Protein AF-A0A969L6E2-F1 (afdb_monomer)

Secondary structure (DSSP, 8-state):
-EEEEEE--HHHHHHHHHHTS-TT---EEEETTTEEEEEE--EEEEEEEETTTEEEEEEEE---BSSSSS-SSB-TTS--EEEEEEEEEETTEEEEEEEEEEE----SSSSPPPEEEEEEEEEEEESSSSEEEEEEEEEEE-B--TT-SSS--PPBP-GGGG---TTHHHHHHHTT---EEEEEEEEEEEETTTEEEEEEEEEES--HHHHSS-S--TT-EEEEEEEEEESSGGG-TTEEEEEEEEEE-TTTT--SSTTSSSEETTEESSSTT-SSEEEEEEEEEE---

pLDDT: mean 83.33, std 16.77, range [37.88, 98.31]

Mean predicted aligned error: 8.59 Å

Foldseek 3Di:
DDKDKDADPPVQLVVCVVLVDRWLFFDWDDDDDRMIIGDADWDKDKDAPDPPFKIKIWIWAADDDWDDPFFQPFDSGAYTWTKIWMWGDDDQKIKIWIKTKFFLEDDPDPDDGQIKIKIKIKIWGCPDPFKIKIKMKMWFAFADPPVPPDDDGRGDDDCVSVPNDGPPVVVVVVVPDQTWMKIWMKMWGDPPVFKIKIKIKIWTDDDVVCVVPPPPPPRGWIKMKIKMKGACVVVPHQKIKMKMKIATAPQRQHDPDSRRGCDGSSAHRHGRVRHDDIDIDIDIDHDDD

Solvent-accessible surface area (backbone atoms only — not comparable to full-atom values): 15634 Å² total; per-residue (Å²): 114,50,83,44,75,50,70,66,59,70,71,56,47,52,47,27,68,72,44,69,28,49,91,42,38,52,68,68,45,82,40,86,90,72,28,36,37,37,56,52,65,72,54,69,50,74,46,69,81,36,84,94,30,29,38,41,35,43,35,30,43,70,58,71,48,78,87,63,97,65,18,83,76,25,23,63,45,21,32,57,32,44,36,44,35,40,41,38,43,54,94,56,36,39,38,39,40,39,39,33,52,38,36,35,46,77,71,102,58,95,73,84,65,50,65,21,36,37,36,35,36,37,45,29,35,48,82,46,101,42,35,36,45,33,40,36,40,36,36,27,36,57,53,40,66,89,80,53,93,62,76,93,63,81,47,50,86,65,72,78,68,69,56,90,56,78,65,56,61,63,55,51,34,76,73,72,48,96,62,41,52,35,39,36,38,36,40,40,37,54,44,93,93,35,35,38,42,33,36,38,41,37,39,34,66,86,54,78,86,56,73,77,52,89,72,77,65,90,65,73,20,38,34,40,36,45,32,41,37,37,48,35,49,97,72,40,79,51,27,33,39,37,40,37,41,40,39,24,37,64,63,31,64,57,48,100,43,66,44,31,26,54,45,24,46,56,27,33,34,23,33,85,76,59,40,56,49,78,48,78,47,78,47,79,45,75,58,85,131

Structure (mmCIF, N/CA/C/O backbone):
data_AF-A0A969L6E2-F1
#
_entry.id   AF-A0A969L6E2-F1
#
loop_
_atom_site.group_PDB
_atom_site.id
_atom_site.type_symbol
_atom_site.label_atom_id
_atom_site.label_alt_id
_atom_site.label_comp_id
_atom_site.label_asym_id
_atom_site.label_entity_id
_atom_site.label_seq_id
_atom_site.pdbx_PDB_ins_code
_atom_site.Cartn_x
_atom_site.Cartn_y
_atom_site.Cartn_z
_atom_site.occupancy
_atom_site.B_iso_or_equiv
_atom_site.auth_seq_id
_atom_site.auth_comp_id
_atom_site.auth_asym_id
_atom_site.auth_atom_id
_atom_site.pdbx_PDB_model_num
ATOM 1 N N . MET A 1 1 ? 21.382 -8.311 4.904 1.00 59.84 1 MET A N 1
ATOM 2 C CA . MET A 1 1 ? 21.417 -8.734 3.489 1.00 59.84 1 MET A CA 1
ATOM 3 C C . MET A 1 1 ? 21.602 -10.236 3.487 1.00 59.84 1 MET A C 1
ATOM 5 O O . MET A 1 1 ? 22.405 -10.703 4.286 1.00 59.84 1 MET A O 1
ATOM 9 N N . ALA A 1 2 ? 20.842 -10.967 2.679 1.00 71.44 2 ALA A N 1
ATOM 10 C CA . ALA A 1 2 ? 20.973 -12.415 2.547 1.00 71.44 2 ALA A CA 1
ATOM 11 C C . ALA A 1 2 ? 20.978 -12.787 1.062 1.00 71.44 2 ALA A C 1
ATOM 13 O O . ALA A 1 2 ? 20.172 -12.244 0.302 1.00 71.44 2 ALA A O 1
ATOM 14 N N . ASP A 1 3 ? 21.908 -13.663 0.689 1.00 81.00 3 ASP A N 1
ATOM 15 C CA . ASP A 1 3 ? 21.961 -14.321 -0.613 1.00 81.00 3 ASP A CA 1
ATOM 16 C C . ASP A 1 3 ? 21.139 -15.608 -0.518 1.00 81.00 3 ASP A C 1
ATOM 18 O O . ASP A 1 3 ? 21.347 -16.398 0.409 1.00 81.00 3 ASP A O 1
ATOM 22 N N . ASN A 1 4 ? 20.147 -15.775 -1.390 1.00 86.12 4 ASN A N 1
ATOM 23 C CA . ASN A 1 4 ? 19.149 -16.830 -1.264 1.00 86.12 4 ASN A CA 1
ATOM 24 C C . ASN A 1 4 ? 18.982 -17.582 -2.579 1.00 86.12 4 ASN A C 1
ATOM 26 O O . ASN A 1 4 ? 18.694 -16.992 -3.616 1.00 86.12 4 ASN A O 1
ATOM 30 N N . GLN A 1 5 ? 19.027 -18.910 -2.496 1.00 88.44 5 GLN A N 1
ATOM 31 C CA . GLN A 1 5 ? 18.678 -19.791 -3.604 1.00 88.44 5 GLN A CA 1
ATOM 32 C C . GLN A 1 5 ? 17.395 -20.547 -3.283 1.00 88.44 5 GLN A C 1
ATOM 34 O O . GLN A 1 5 ? 17.252 -21.126 -2.205 1.00 88.44 5 GLN A O 1
ATOM 39 N N . ALA A 1 6 ? 16.451 -20.546 -4.220 1.00 88.62 6 ALA A N 1
ATOM 40 C CA . ALA A 1 6 ? 15.160 -21.193 -4.037 1.00 88.62 6 ALA A CA 1
ATOM 41 C C . ALA A 1 6 ? 14.656 -21.841 -5.328 1.00 88.62 6 ALA A C 1
ATOM 43 O O . ALA A 1 6 ? 14.990 -21.435 -6.439 1.00 88.62 6 ALA A O 1
ATOM 44 N N . THR A 1 7 ? 13.798 -22.847 -5.169 1.00 88.56 7 THR A N 1
ATOM 45 C CA . THR A 1 7 ? 12.943 -23.364 -6.242 1.00 88.56 7 THR A CA 1
ATOM 46 C C . THR A 1 7 ? 11.499 -23.142 -5.826 1.00 88.56 7 THR A C 1
ATOM 48 O O . THR A 1 7 ? 11.101 -23.536 -4.730 1.00 88.56 7 THR A O 1
ATOM 51 N N . PHE A 1 8 ? 10.714 -22.504 -6.687 1.00 88.56 8 PHE A N 1
ATOM 52 C CA . PHE A 1 8 ? 9.325 -22.179 -6.387 1.00 88.56 8 PHE A CA 1
ATOM 53 C C . PHE A 1 8 ? 8.334 -23.190 -6.993 1.00 88.56 8 PHE A C 1
ATOM 55 O O . PHE A 1 8 ? 8.680 -23.917 -7.928 1.00 88.56 8 PHE A O 1
ATOM 62 N N . PRO A 1 9 ? 7.079 -23.239 -6.503 1.00 90.75 9 PRO A N 1
ATOM 63 C CA . PRO A 1 9 ? 6.007 -23.983 -7.158 1.00 90.75 9 PRO A CA 1
ATOM 64 C C . PRO A 1 9 ? 5.787 -23.542 -8.614 1.00 90.75 9 PRO A C 1
ATOM 66 O O . PRO A 1 9 ? 6.078 -22.406 -8.989 1.00 90.75 9 PRO A O 1
ATOM 69 N N . ALA A 1 10 ? 5.203 -24.421 -9.434 1.00 89.69 10 ALA A N 1
ATOM 70 C CA . ALA A 1 10 ? 5.036 -24.190 -10.874 1.00 89.69 10 ALA A CA 1
ATOM 71 C C . ALA A 1 10 ? 4.298 -22.881 -11.218 1.00 89.69 10 ALA A C 1
ATOM 73 O O . ALA A 1 10 ? 4.720 -22.169 -12.127 1.00 89.69 10 ALA A O 1
ATOM 74 N N . TYR A 1 11 ? 3.246 -22.529 -10.467 1.00 87.62 11 TYR A N 1
ATOM 75 C CA . TYR A 1 11 ? 2.481 -21.298 -10.702 1.00 87.62 11 TYR A CA 1
ATOM 76 C C . TYR A 1 11 ? 3.320 -20.033 -10.455 1.00 87.62 11 TYR A C 1
ATOM 78 O O . TYR A 1 11 ? 3.238 -19.076 -11.222 1.00 87.62 11 TYR A O 1
ATOM 86 N N . VAL A 1 12 ? 4.186 -20.048 -9.435 1.00 88.50 12 VAL A N 1
ATOM 87 C CA . VAL A 1 12 ? 5.115 -18.946 -9.156 1.00 88.50 12 VAL A CA 1
ATOM 88 C C . VAL A 1 12 ? 6.174 -18.886 -10.250 1.00 88.50 12 VAL A C 1
ATOM 90 O O . VAL A 1 12 ? 6.432 -17.818 -10.781 1.00 88.50 12 VAL A O 1
ATOM 93 N N . ASN A 1 13 ? 6.740 -20.021 -10.670 1.00 88.06 13 ASN A N 1
ATOM 94 C CA . ASN A 1 13 ? 7.709 -20.039 -11.770 1.00 88.06 13 ASN A CA 1
ATOM 95 C C . ASN A 1 13 ? 7.129 -19.487 -13.078 1.00 88.06 13 ASN A C 1
ATOM 97 O O . ASN A 1 13 ? 7.815 -18.747 -13.782 1.00 88.06 13 ASN A O 1
ATOM 101 N N . GLN A 1 14 ? 5.866 -19.789 -13.390 1.00 88.81 14 GLN A N 1
ATOM 102 C CA . GLN A 1 14 ? 5.173 -19.203 -14.538 1.00 88.81 14 GLN A CA 1
ATOM 103 C C . GLN A 1 14 ? 5.060 -17.679 -14.409 1.00 88.81 14 GLN A C 1
ATOM 105 O O . GLN A 1 14 ? 5.306 -16.960 -15.378 1.00 88.81 14 GLN A O 1
ATOM 110 N N . GLN A 1 15 ? 4.740 -17.178 -13.217 1.00 87.69 15 GLN A N 1
ATOM 111 C CA . GLN A 1 15 ? 4.683 -15.747 -12.931 1.00 87.69 15 GLN A CA 1
ATOM 112 C C . GLN A 1 15 ? 6.060 -15.084 -13.071 1.00 87.69 15 GLN A C 1
ATOM 114 O O . GLN A 1 15 ? 6.173 -14.075 -13.765 1.00 87.69 15 GLN A O 1
ATOM 119 N N . ILE A 1 16 ? 7.119 -15.700 -12.531 1.00 89.12 16 ILE A N 1
ATOM 120 C CA . ILE A 1 16 ? 8.502 -15.219 -12.681 1.00 89.12 16 ILE A CA 1
ATOM 121 C C . ILE A 1 16 ? 8.897 -15.178 -14.160 1.00 89.12 16 ILE A C 1
ATOM 123 O O . ILE A 1 16 ? 9.526 -14.223 -14.603 1.00 89.12 16 ILE A O 1
ATOM 127 N N . ASN A 1 17 ? 8.513 -16.185 -14.950 1.00 87.06 17 ASN A N 1
ATOM 128 C CA . ASN A 1 17 ? 8.765 -16.202 -16.394 1.00 87.06 17 ASN A CA 1
ATOM 129 C C . ASN A 1 17 ? 7.999 -15.096 -17.134 1.00 87.06 17 ASN A C 1
ATOM 131 O O . ASN A 1 17 ? 8.535 -14.508 -18.065 1.00 87.06 17 ASN A O 1
ATOM 135 N N . THR A 1 18 ? 6.759 -14.819 -16.726 1.00 87.69 18 THR A N 1
ATOM 136 C CA . THR A 1 18 ? 5.885 -13.844 -17.397 1.00 87.69 18 THR A CA 1
ATOM 137 C C . THR A 1 18 ? 6.308 -12.409 -17.096 1.00 87.69 18 THR A C 1
ATOM 139 O O . THR A 1 18 ? 6.302 -11.568 -17.988 1.00 87.69 18 THR A O 1
ATOM 142 N N . TRP A 1 19 ? 6.671 -12.117 -15.848 1.00 86.50 19 TRP A N 1
ATOM 143 C CA . TRP A 1 19 ? 7.007 -10.759 -15.405 1.00 86.50 19 TRP A CA 1
ATOM 144 C C . TRP A 1 19 ? 8.507 -10.476 -15.401 1.00 86.50 19 TRP A C 1
ATOM 146 O O . TRP A 1 19 ? 8.917 -9.331 -15.226 1.00 86.50 19 TRP A O 1
ATOM 156 N N . ASN A 1 20 ? 9.331 -11.509 -15.591 1.00 87.94 20 ASN A N 1
ATOM 157 C CA . ASN A 1 20 ? 10.772 -11.441 -15.377 1.00 87.94 20 ASN A CA 1
ATOM 158 C C . ASN A 1 20 ? 11.109 -10.845 -13.997 1.00 87.94 20 ASN A C 1
ATOM 160 O O . ASN A 1 20 ? 11.938 -9.946 -13.883 1.00 87.94 20 ASN A O 1
ATOM 164 N N . ALA A 1 21 ? 10.409 -11.310 -12.957 1.00 88.12 21 ALA A N 1
ATOM 165 C CA . ALA A 1 21 ? 10.530 -10.806 -11.593 1.00 88.12 21 ALA A CA 1
ATOM 166 C C . ALA A 1 21 ? 10.085 -11.855 -10.567 1.00 88.12 21 ALA A C 1
ATOM 168 O O . ALA A 1 21 ? 9.109 -12.571 -10.792 1.00 88.12 21 ALA A O 1
ATOM 169 N N . ILE A 1 22 ? 10.767 -11.925 -9.424 1.00 90.38 22 ILE A N 1
ATOM 170 C CA . ILE A 1 22 ? 10.345 -12.767 -8.299 1.00 90.38 22 ILE A CA 1
ATOM 171 C C . ILE A 1 22 ? 9.340 -11.987 -7.444 1.00 90.38 22 ILE A C 1
ATOM 173 O O . ILE A 1 22 ? 9.673 -10.883 -7.019 1.00 90.38 22 ILE A O 1
ATOM 177 N N . PRO A 1 23 ? 8.140 -12.535 -7.156 1.00 89.62 23 PRO A N 1
ATOM 178 C CA . PRO A 1 23 ? 7.173 -11.880 -6.283 1.00 89.62 23 PRO A CA 1
ATOM 179 C C . PRO A 1 23 ? 7.790 -11.450 -4.951 1.00 89.62 23 PRO A C 1
ATOM 181 O O . PRO A 1 23 ? 8.279 -12.273 -4.179 1.00 89.62 23 PRO A O 1
ATOM 184 N N . GLY A 1 24 ? 7.750 -10.152 -4.685 1.00 90.00 24 GLY A N 1
ATOM 185 C CA . GLY A 1 24 ? 8.269 -9.541 -3.476 1.00 90.00 24 GLY A CA 1
ATOM 186 C C . GLY A 1 24 ? 9.769 -9.282 -3.447 1.00 90.00 24 GLY A C 1
ATOM 187 O O . GLY A 1 24 ? 10.219 -8.689 -2.466 1.00 90.00 24 GLY A O 1
ATOM 188 N N . GLU A 1 25 ? 10.511 -9.663 -4.483 1.00 90.94 25 GLU A N 1
ATOM 189 C CA . GLU A 1 25 ? 11.968 -9.559 -4.537 1.00 90.94 25 GLU A CA 1
ATOM 190 C C . GLU A 1 25 ? 12.435 -8.778 -5.767 1.00 90.94 25 GLU A C 1
ATOM 192 O O . GLU A 1 25 ? 11.701 -8.600 -6.741 1.00 90.94 25 GLU A O 1
ATOM 197 N N . GLY A 1 26 ? 13.656 -8.254 -5.684 1.00 86.69 26 GLY A N 1
ATOM 198 C CA . GLY A 1 26 ? 14.244 -7.407 -6.714 1.00 86.69 26 GLY A CA 1
ATOM 199 C C . GLY A 1 26 ? 15.047 -8.205 -7.736 1.00 86.69 26 GLY A C 1
ATOM 200 O O . GLY A 1 26 ? 14.537 -9.084 -8.428 1.00 86.69 26 GLY A O 1
ATOM 201 N N . TYR A 1 27 ? 16.328 -7.863 -7.847 1.00 86.50 27 TYR A N 1
ATOM 202 C CA . TYR A 1 27 ? 17.254 -8.521 -8.759 1.00 86.50 27 TYR A CA 1
ATOM 203 C C . TYR A 1 27 ? 17.390 -10.018 -8.457 1.00 86.50 27 TYR A C 1
ATOM 205 O O . TYR A 1 27 ? 17.597 -10.418 -7.309 1.00 86.50 27 TYR A O 1
ATOM 213 N N . PHE A 1 28 ? 17.344 -10.831 -9.510 1.00 88.38 28 PHE A N 1
ATOM 214 C CA . PHE A 1 28 ? 17.543 -12.269 -9.425 1.00 88.38 28 PHE A CA 1
ATOM 215 C C . PHE A 1 28 ? 18.259 -12.811 -10.664 1.00 88.38 28 PHE A C 1
ATOM 217 O O . PHE A 1 28 ? 18.248 -12.204 -11.736 1.00 88.38 28 PHE A O 1
ATOM 224 N N . LYS A 1 29 ? 18.862 -13.986 -10.514 1.00 87.44 29 LYS A N 1
ATOM 225 C CA . LYS A 1 29 ? 19.477 -14.787 -11.571 1.00 87.44 29 LYS A CA 1
ATOM 226 C C . LYS A 1 29 ? 18.794 -16.147 -11.632 1.00 87.44 29 LYS A C 1
ATOM 228 O O . LYS A 1 29 ? 18.307 -16.665 -10.631 1.00 87.44 29 LYS A O 1
ATOM 233 N N . ARG A 1 30 ? 18.760 -16.746 -12.819 1.00 86.50 30 ARG A N 1
ATOM 234 C CA . ARG A 1 30 ? 18.303 -18.131 -13.002 1.00 86.50 30 ARG A CA 1
ATOM 235 C C . ARG A 1 30 ? 19.452 -19.091 -12.715 1.00 86.50 30 ARG A C 1
ATOM 237 O O . ARG A 1 30 ? 20.564 -18.861 -13.183 1.00 86.50 30 ARG A O 1
ATOM 244 N N . THR A 1 31 ? 19.171 -20.177 -12.003 1.00 85.94 31 THR A N 1
ATOM 245 C CA . THR A 1 31 ? 20.145 -21.227 -11.680 1.00 85.94 31 THR A CA 1
ATOM 246 C C . THR A 1 31 ? 19.544 -22.611 -11.947 1.00 85.94 31 THR A C 1
ATOM 248 O O . THR A 1 31 ? 18.457 -22.940 -11.480 1.00 85.94 31 THR A O 1
ATOM 251 N N . GLY A 1 32 ? 20.239 -23.447 -12.728 1.00 80.31 32 GLY A N 1
ATOM 252 C CA . GLY A 1 32 ? 19.780 -24.805 -13.059 1.00 80.31 32 GLY A CA 1
ATOM 253 C C . GLY A 1 32 ? 18.386 -24.872 -13.714 1.00 80.31 32 GLY A C 1
ATOM 254 O O . GLY A 1 32 ? 17.964 -23.949 -14.411 1.00 80.31 32 GLY A O 1
ATOM 255 N N . ASN A 1 33 ? 17.663 -25.977 -13.487 1.00 76.12 33 ASN A N 1
ATOM 256 C CA . ASN A 1 33 ? 16.283 -26.160 -13.951 1.00 76.12 33 ASN A CA 1
ATOM 257 C C . ASN A 1 33 ? 15.297 -25.605 -12.910 1.00 76.12 33 ASN A C 1
ATOM 259 O O . ASN A 1 33 ? 15.037 -26.257 -11.902 1.00 76.12 33 ASN A O 1
ATOM 263 N N . ASN A 1 34 ? 14.720 -24.432 -13.186 1.00 78.12 34 ASN A N 1
ATOM 264 C CA . ASN A 1 34 ? 13.721 -23.727 -12.360 1.00 78.12 34 ASN A CA 1
ATOM 265 C C . ASN A 1 34 ? 14.210 -23.170 -11.009 1.00 78.12 34 ASN A C 1
ATOM 267 O O . ASN A 1 34 ? 13.388 -22.695 -10.223 1.00 78.12 34 ASN A O 1
ATOM 271 N N . GLY A 1 35 ? 15.516 -23.187 -10.746 1.00 86.44 35 GLY A N 1
ATOM 272 C CA . GLY A 1 35 ? 16.097 -22.490 -9.605 1.00 86.44 35 GLY A CA 1
ATOM 273 C C . GLY A 1 35 ? 16.245 -20.995 -9.879 1.00 86.44 35 GLY A C 1
ATOM 274 O O . GLY A 1 35 ? 16.419 -20.545 -11.022 1.00 86.44 35 GLY A O 1
ATOM 275 N N . VAL A 1 36 ? 16.158 -20.217 -8.810 1.00 89.31 36 VAL A N 1
ATOM 276 C CA . VAL A 1 36 ? 16.465 -18.792 -8.814 1.00 89.31 36 VAL A CA 1
ATOM 277 C C . VAL A 1 36 ? 17.392 -18.455 -7.662 1.00 89.31 36 VAL A C 1
ATOM 279 O O . VAL A 1 36 ? 17.318 -19.055 -6.591 1.00 89.31 36 VAL A O 1
ATOM 282 N N . ASP A 1 37 ? 18.253 -17.483 -7.913 1.00 90.25 37 ASP A N 1
ATOM 283 C CA . ASP A 1 37 ? 19.215 -16.930 -6.975 1.00 90.25 37 ASP A CA 1
ATOM 284 C C . ASP A 1 37 ? 18.953 -15.427 -6.851 1.00 90.25 37 ASP A C 1
ATOM 286 O O . ASP A 1 37 ? 18.891 -14.731 -7.868 1.00 90.25 37 ASP A O 1
ATOM 290 N N . PHE A 1 38 ? 18.700 -14.929 -5.647 1.00 89.31 38 PHE A N 1
ATOM 291 C CA . PHE A 1 38 ? 18.274 -13.552 -5.420 1.00 89.31 38 PHE A CA 1
ATOM 292 C C . PHE A 1 38 ? 18.813 -12.994 -4.109 1.00 89.31 38 PHE A C 1
ATOM 294 O O . PHE A 1 38 ? 19.014 -13.704 -3.123 1.00 89.31 38 PHE A O 1
ATOM 301 N N . ILE A 1 39 ? 18.978 -11.671 -4.089 1.00 87.19 39 ILE A N 1
ATOM 302 C CA . ILE A 1 39 ? 19.444 -10.948 -2.912 1.00 87.19 39 ILE A CA 1
ATOM 303 C C . ILE A 1 39 ? 18.326 -10.095 -2.327 1.00 87.19 39 ILE A C 1
ATOM 305 O O . ILE A 1 39 ? 17.695 -9.296 -3.022 1.00 87.19 39 ILE A O 1
ATOM 309 N N . THR A 1 40 ? 18.140 -10.212 -1.014 1.00 88.38 40 THR A N 1
ATOM 310 C CA . THR A 1 40 ? 17.171 -9.398 -0.278 1.00 88.38 40 THR A CA 1
ATOM 311 C C . THR A 1 40 ? 17.894 -8.540 0.752 1.00 88.38 40 THR A C 1
ATOM 313 O O . THR A 1 40 ? 18.619 -9.025 1.633 1.00 88.38 40 THR A O 1
ATOM 316 N N . ALA A 1 41 ? 17.681 -7.230 0.661 1.00 88.25 41 ALA A N 1
ATOM 317 C CA . ALA A 1 41 ? 18.144 -6.248 1.629 1.00 88.25 41 ALA A CA 1
ATOM 318 C C . ALA A 1 41 ? 16.942 -5.452 2.136 1.00 88.25 41 ALA A C 1
ATOM 320 O O . ALA A 1 41 ? 16.122 -5.005 1.335 1.00 88.25 41 ALA A O 1
ATOM 321 N N . ARG A 1 42 ? 16.842 -5.300 3.459 1.00 93.44 42 ARG A N 1
ATOM 322 C CA . ARG A 1 42 ? 15.847 -4.464 4.136 1.00 93.44 42 ARG A CA 1
ATOM 323 C C . ARG A 1 42 ? 16.508 -3.742 5.295 1.00 93.44 42 ARG A C 1
ATOM 325 O O . ARG A 1 42 ? 17.405 -4.301 5.930 1.00 93.44 42 ARG A O 1
ATOM 332 N N . GLY A 1 43 ? 16.069 -2.525 5.561 1.00 95.25 43 GLY A N 1
ATOM 333 C CA . GLY A 1 43 ? 16.527 -1.755 6.705 1.00 95.25 43 GLY A CA 1
ATOM 334 C C . GLY A 1 43 ? 16.026 -0.327 6.638 1.00 95.25 43 GLY A C 1
ATOM 335 O O . GLY A 1 43 ? 16.053 0.302 5.583 1.00 95.25 43 GLY A O 1
ATOM 336 N N . TYR A 1 44 ? 15.580 0.191 7.772 1.00 97.12 44 TYR A N 1
ATOM 337 C CA . TYR A 1 44 ? 15.133 1.567 7.901 1.00 97.12 44 TYR A CA 1
ATOM 338 C C . TYR A 1 44 ? 15.439 2.090 9.296 1.00 97.12 44 TYR A C 1
ATOM 340 O O . TYR A 1 44 ? 15.613 1.333 10.251 1.00 97.12 44 TYR A O 1
ATOM 348 N N . ILE A 1 45 ? 15.476 3.409 9.397 1.00 97.25 45 ILE A N 1
ATOM 349 C CA . ILE A 1 45 ? 15.576 4.149 10.648 1.00 97.25 45 ILE A CA 1
ATOM 350 C C . ILE A 1 45 ? 14.296 4.956 10.824 1.00 97.25 45 ILE A C 1
ATOM 352 O O . ILE A 1 45 ? 13.727 5.447 9.847 1.00 97.25 45 ILE A O 1
ATOM 356 N N . THR A 1 46 ? 13.815 5.040 12.061 1.00 96.94 46 THR A N 1
ATOM 357 C CA . THR A 1 46 ? 12.626 5.821 12.422 1.00 96.94 46 THR A CA 1
ATOM 358 C C . THR A 1 46 ? 13.002 6.761 13.554 1.00 96.94 46 THR A C 1
ATOM 360 O O . THR A 1 46 ? 13.646 6.329 14.508 1.00 96.94 46 THR A O 1
ATOM 363 N N . PHE A 1 47 ? 12.616 8.026 13.431 1.00 95.88 47 PHE A N 1
ATOM 364 C CA . PHE A 1 47 ? 12.844 9.058 14.432 1.00 95.88 47 PHE A CA 1
ATOM 365 C C . PHE A 1 47 ? 11.571 9.860 14.641 1.00 95.88 47 PHE A C 1
ATOM 367 O O . PHE A 1 47 ? 10.928 10.269 13.672 1.00 95.88 47 PHE A O 1
ATOM 374 N N . ASP A 1 48 ? 11.260 10.144 15.896 1.00 96.88 48 ASP A N 1
ATOM 375 C CA . ASP A 1 48 ? 10.243 11.122 16.245 1.00 96.88 48 ASP A CA 1
ATOM 376 C C . ASP A 1 48 ? 10.899 12.508 16.214 1.00 96.88 48 ASP A C 1
ATOM 378 O O . ASP A 1 48 ? 11.831 12.799 16.960 1.00 96.88 48 ASP A O 1
ATOM 382 N N . LEU A 1 49 ? 10.480 13.339 15.256 1.00 94.56 49 LEU A N 1
ATOM 383 C CA . LEU A 1 49 ? 10.960 14.718 15.107 1.00 94.56 49 LEU A CA 1
ATOM 384 C C . LEU A 1 49 ? 10.290 15.641 16.128 1.00 94.56 49 LEU A C 1
ATOM 386 O O . LEU A 1 49 ? 10.890 16.615 16.578 1.00 94.56 49 LEU A O 1
ATOM 390 N N . VAL A 1 50 ? 9.031 15.340 16.447 1.00 95.19 50 VAL A N 1
ATOM 391 C CA . VAL A 1 50 ? 8.250 15.970 17.508 1.00 95.19 50 VAL A CA 1
ATOM 392 C C . VAL A 1 50 ? 7.471 14.863 18.199 1.00 95.19 50 VAL A C 1
ATOM 394 O O . VAL A 1 50 ? 6.668 14.193 17.542 1.00 95.19 50 VAL A O 1
ATOM 397 N N . ASP A 1 51 ? 7.696 14.698 19.500 1.00 92.19 51 ASP A N 1
ATOM 398 C CA . ASP A 1 51 ? 7.047 13.672 20.316 1.00 92.19 51 ASP A CA 1
ATOM 399 C C . ASP A 1 51 ? 5.528 13.665 20.097 1.00 92.19 51 ASP A C 1
ATOM 401 O O . ASP A 1 51 ? 4.875 14.713 20.106 1.00 92.19 51 ASP A O 1
ATOM 405 N N . ASP A 1 52 ? 4.982 12.474 19.840 1.00 89.00 52 ASP A N 1
ATOM 406 C CA . ASP A 1 52 ? 3.559 12.199 19.591 1.00 89.00 52 ASP A CA 1
ATOM 407 C C . ASP A 1 52 ? 2.903 12.951 18.412 1.00 89.00 52 ASP A C 1
ATOM 409 O O . ASP A 1 52 ? 1.702 12.787 18.171 1.00 89.00 52 ASP A O 1
ATOM 413 N N . ALA A 1 53 ? 3.655 13.752 17.649 1.00 94.62 53 ALA A N 1
ATOM 414 C CA . ALA A 1 53 ? 3.104 14.601 16.595 1.00 94.62 53 ALA A CA 1
ATOM 415 C C . ALA A 1 53 ? 3.727 14.359 15.220 1.00 94.62 53 ALA A C 1
ATOM 417 O O . ALA A 1 53 ? 3.004 14.356 14.225 1.00 94.62 53 ALA A O 1
ATOM 418 N N . ILE A 1 54 ? 5.046 14.184 15.118 1.00 96.44 54 ILE A N 1
ATOM 419 C CA . ILE A 1 54 ? 5.722 14.039 13.824 1.00 96.44 54 ILE A CA 1
ATOM 420 C C . ILE A 1 54 ? 6.774 12.943 13.904 1.00 96.44 54 ILE A C 1
ATOM 422 O O . ILE A 1 54 ? 7.760 13.087 14.622 1.00 96.44 54 ILE A O 1
ATOM 426 N N . SER A 1 55 ? 6.612 11.906 13.085 1.00 97.25 55 SER A N 1
ATOM 427 C CA . SER A 1 55 ? 7.605 10.845 12.918 1.00 97.25 55 SER A CA 1
ATOM 428 C C . SER A 1 55 ? 8.093 10.759 11.480 1.00 97.25 55 SER A C 1
ATOM 430 O O . SER A 1 55 ? 7.339 10.932 10.518 1.00 97.25 55 SER A O 1
ATOM 432 N N . LEU A 1 56 ? 9.383 10.488 11.333 1.00 97.38 56 LEU A N 1
ATOM 433 C CA . LEU A 1 56 ? 10.066 10.308 10.064 1.00 97.38 56 LEU A CA 1
ATOM 434 C C . LEU A 1 56 ? 10.653 8.905 10.013 1.00 97.38 56 LEU A C 1
ATOM 436 O O . LEU A 1 56 ? 11.353 8.476 10.925 1.00 97.38 56 LEU A O 1
ATOM 440 N N . GLN A 1 57 ? 10.411 8.205 8.914 1.00 97.69 57 GLN A N 1
ATOM 441 C CA . GLN A 1 57 ? 11.022 6.925 8.607 1.00 97.69 57 GLN A CA 1
ATOM 442 C C . GLN A 1 57 ? 11.736 7.013 7.263 1.00 97.69 57 GLN A C 1
ATOM 444 O O . GLN A 1 57 ? 11.140 7.402 6.261 1.00 97.69 57 GLN A O 1
ATOM 449 N N . PHE A 1 58 ? 13.007 6.635 7.235 1.00 97.94 58 PHE A N 1
ATOM 450 C CA . PHE A 1 58 ? 13.810 6.601 6.020 1.00 97.94 58 PHE A CA 1
ATOM 451 C C . PHE A 1 58 ? 14.499 5.249 5.902 1.00 97.94 58 PHE A C 1
ATOM 453 O O . PHE A 1 58 ? 15.086 4.758 6.868 1.00 97.94 58 PHE A O 1
ATOM 460 N N . GLY A 1 59 ? 14.433 4.632 4.729 1.00 96.88 59 GLY A N 1
ATOM 461 C CA . GLY A 1 59 ? 15.096 3.355 4.525 1.00 96.88 59 GLY A CA 1
ATOM 462 C C . GLY A 1 59 ? 14.713 2.649 3.244 1.00 96.88 59 GLY A C 1
ATOM 463 O O . GLY A 1 59 ? 14.130 3.233 2.337 1.00 96.88 59 GLY A O 1
ATOM 464 N N . TYR A 1 60 ? 15.083 1.378 3.182 1.00 95.75 60 TYR A N 1
ATOM 465 C CA . TYR A 1 60 ? 14.870 0.492 2.054 1.00 95.75 60 TYR A CA 1
ATOM 466 C C . TYR A 1 60 ? 14.043 -0.710 2.515 1.00 95.75 60 TYR A C 1
ATOM 468 O O . TYR A 1 60 ? 14.562 -1.616 3.167 1.00 95.75 60 TYR A O 1
ATOM 476 N N . ASP A 1 61 ? 12.741 -0.681 2.242 1.00 95.31 61 ASP A N 1
ATOM 477 C CA . ASP A 1 61 ? 11.777 -1.717 2.637 1.00 95.31 61 ASP A CA 1
ATOM 478 C C . ASP A 1 61 ? 10.472 -1.548 1.834 1.00 95.31 61 ASP A C 1
ATOM 480 O O . ASP A 1 61 ? 10.424 -0.804 0.851 1.00 95.31 61 ASP A O 1
ATOM 484 N N . LYS A 1 62 ? 9.414 -2.244 2.242 1.00 94.19 62 LYS A N 1
ATOM 485 C CA . LYS A 1 62 ? 8.070 -2.176 1.671 1.00 94.19 62 LYS A CA 1
ATOM 486 C C . LYS A 1 62 ? 7.150 -1.307 2.516 1.00 94.19 62 LYS A C 1
ATOM 488 O O . LYS A 1 62 ? 7.320 -1.183 3.727 1.00 94.19 62 LYS A O 1
ATOM 493 N N . ASN A 1 63 ? 6.124 -0.746 1.885 1.00 95.50 63 ASN A N 1
ATOM 494 C CA . ASN A 1 63 ? 5.027 -0.090 2.588 1.00 95.50 63 ASN A CA 1
ATOM 495 C C . ASN A 1 63 ? 3.694 -0.711 2.157 1.00 95.50 63 ASN A C 1
ATOM 497 O O . ASN A 1 63 ? 3.549 -1.163 1.026 1.00 95.50 63 ASN A O 1
ATOM 501 N N . PHE A 1 64 ? 2.724 -0.713 3.067 1.00 96.12 64 PHE A N 1
ATOM 502 C CA . PHE A 1 64 ? 1.362 -1.175 2.821 1.00 96.12 64 PHE A CA 1
ATOM 503 C C . PHE A 1 64 ? 0.387 -0.101 3.292 1.00 96.12 64 PHE A C 1
ATOM 505 O O . PHE A 1 64 ? 0.498 0.378 4.422 1.00 96.12 64 PHE A O 1
ATOM 512 N N . LEU A 1 65 ? -0.567 0.270 2.440 1.00 94.44 65 LEU A N 1
ATOM 513 C CA . LEU A 1 65 ? -1.586 1.270 2.750 1.00 94.44 65 LEU A CA 1
ATOM 514 C C . LEU A 1 65 ? -2.971 0.650 2.672 1.00 94.44 65 LEU A C 1
ATOM 516 O O . LEU A 1 65 ? -3.437 0.277 1.599 1.00 94.44 65 LEU A O 1
ATOM 520 N N . GLY A 1 66 ? -3.654 0.564 3.808 1.00 93.25 66 GLY A N 1
ATOM 521 C CA . GLY A 1 66 ? -4.999 0.012 3.884 1.00 93.25 66 GLY A CA 1
ATOM 522 C C . GLY A 1 66 ? -5.260 -0.774 5.152 1.00 93.25 66 GLY A C 1
ATOM 523 O O . GLY A 1 66 ? -4.394 -0.931 6.007 1.00 93.25 66 GLY A O 1
ATOM 524 N N . ASN A 1 67 ? -6.487 -1.277 5.262 1.00 94.25 67 ASN A N 1
ATOM 525 C CA . ASN A 1 67 ? -6.935 -2.087 6.396 1.00 94.25 67 ASN A CA 1
ATOM 526 C C . ASN A 1 67 ? -7.235 -3.548 6.014 1.00 94.25 67 ASN A C 1
ATOM 528 O O . ASN A 1 67 ? -7.581 -4.346 6.896 1.00 94.25 67 ASN A O 1
ATOM 532 N N . GLY A 1 68 ? -7.109 -3.886 4.728 1.00 92.88 68 GLY A N 1
ATOM 533 C CA . GLY A 1 68 ? -7.343 -5.220 4.192 1.00 92.88 68 GLY A CA 1
ATOM 534 C C . GLY A 1 68 ? -6.143 -6.155 4.270 1.00 92.88 68 GLY A C 1
ATOM 535 O O . GLY A 1 68 ? -5.086 -5.806 4.788 1.00 92.88 68 GLY A O 1
ATOM 536 N N . TYR A 1 69 ? -6.341 -7.375 3.784 1.00 93.56 69 TYR A N 1
ATOM 537 C CA . TYR A 1 69 ? -5.287 -8.325 3.449 1.00 93.56 69 TYR A CA 1
ATOM 538 C C . TYR A 1 69 ? -4.638 -7.951 2.113 1.00 93.56 69 TYR A C 1
ATOM 540 O O . TYR A 1 69 ? -3.429 -8.091 1.947 1.00 93.56 69 TYR A O 1
ATOM 548 N N . ARG A 1 70 ? -5.434 -7.436 1.172 1.00 94.19 70 ARG A N 1
ATOM 549 C CA . ARG A 1 70 ? -4.946 -6.769 -0.040 1.00 94.19 70 ARG A CA 1
ATOM 550 C C . ARG A 1 70 ? -5.020 -5.252 0.100 1.00 94.19 70 ARG A C 1
ATOM 552 O O . ARG A 1 70 ? -5.755 -4.744 0.944 1.00 94.19 70 ARG A O 1
ATOM 559 N N . SER A 1 71 ? -4.311 -4.539 -0.767 1.00 94.81 71 SER A N 1
ATOM 560 C CA . SER A 1 71 ? -4.460 -3.094 -0.940 1.00 94.81 71 SER A CA 1
ATOM 561 C C . SER A 1 71 ? -4.662 -2.750 -2.410 1.00 94.81 71 SER A C 1
ATOM 563 O O . SER A 1 71 ? -4.013 -3.319 -3.287 1.00 94.81 71 SER A O 1
ATOM 565 N N . MET A 1 72 ? -5.544 -1.788 -2.662 1.00 93.81 72 MET A N 1
ATOM 566 C CA . MET A 1 72 ? -5.743 -1.159 -3.967 1.00 93.81 72 MET A CA 1
ATOM 567 C C . MET A 1 72 ? -4.919 0.132 -4.111 1.00 93.81 72 MET A C 1
ATOM 569 O O . MET A 1 72 ? -4.864 0.703 -5.196 1.00 93.81 72 MET A O 1
ATOM 573 N N . ILE A 1 73 ? -4.280 0.603 -3.037 1.00 92.88 73 ILE A N 1
ATOM 574 C CA . ILE A 1 73 ? -3.529 1.868 -3.000 1.00 92.88 73 ILE A CA 1
ATOM 575 C C . ILE A 1 73 ? -2.026 1.610 -3.104 1.00 92.88 73 ILE A C 1
ATOM 577 O O . ILE A 1 73 ? -1.353 2.175 -3.958 1.00 92.88 73 ILE A O 1
ATOM 581 N N . LEU A 1 74 ? -1.505 0.768 -2.212 1.00 94.00 74 LEU A N 1
ATOM 582 C CA . LEU A 1 74 ? -0.101 0.380 -2.136 1.00 94.00 74 LEU A CA 1
ATOM 583 C C . LEU A 1 74 ? -0.007 -0.925 -1.341 1.00 94.00 74 LEU A C 1
ATOM 585 O O . LEU A 1 74 ? -0.385 -0.969 -0.167 1.00 94.00 74 LEU A O 1
ATOM 589 N N . SER A 1 75 ? 0.469 -1.983 -1.987 1.00 94.06 75 SER A N 1
ATOM 590 C CA . SER A 1 75 ? 0.657 -3.311 -1.412 1.00 94.06 75 SER A CA 1
ATOM 591 C C . SER A 1 75 ? 2.133 -3.565 -1.120 1.00 94.06 75 SER A C 1
ATOM 593 O O . SER A 1 75 ? 3.024 -3.092 -1.816 1.00 94.06 75 SER A O 1
ATOM 595 N N . ASP A 1 76 ? 2.391 -4.451 -0.169 1.00 93.06 76 ASP A N 1
ATOM 596 C CA . ASP A 1 76 ? 3.701 -5.037 0.128 1.00 93.06 76 ASP A CA 1
ATOM 597 C C . ASP A 1 76 ? 4.106 -6.165 -0.850 1.00 93.06 76 ASP A C 1
ATOM 599 O O . ASP A 1 76 ? 4.979 -6.992 -0.561 1.00 93.06 76 ASP A O 1
ATOM 603 N N . PHE A 1 77 ? 3.468 -6.219 -2.021 1.00 93.19 77 PHE A N 1
ATOM 604 C CA . PHE A 1 77 ? 3.659 -7.294 -2.984 1.00 93.19 77 PHE A CA 1
ATOM 605 C C . PHE A 1 77 ? 4.926 -7.119 -3.830 1.00 93.19 77 PHE A C 1
ATOM 607 O O . PHE A 1 77 ? 5.591 -8.109 -4.114 1.00 93.19 77 PHE A O 1
ATOM 614 N N . SER A 1 78 ? 5.294 -5.890 -4.203 1.00 91.81 78 SER A N 1
ATOM 615 C CA . SER A 1 78 ? 6.480 -5.616 -5.026 1.00 91.81 78 SER A CA 1
ATOM 616 C C . SER A 1 78 ? 7.799 -5.786 -4.258 1.00 91.81 78 SER A C 1
ATOM 618 O O . SER A 1 78 ? 7.809 -5.971 -3.038 1.00 91.81 78 SER A O 1
ATOM 620 N N . SER A 1 79 ? 8.927 -5.664 -4.968 1.00 92.69 79 SER A N 1
ATOM 621 C CA . SER A 1 79 ? 10.267 -5.533 -4.371 1.00 92.69 79 SER A CA 1
ATOM 622 C C . SER A 1 79 ? 10.356 -4.369 -3.369 1.00 92.69 79 SER A C 1
ATOM 624 O O . SER A 1 79 ? 9.562 -3.426 -3.413 1.00 92.69 79 SER A O 1
ATOM 626 N N . ASN A 1 80 ? 11.350 -4.436 -2.481 1.00 94.12 80 ASN A N 1
ATOM 627 C CA . ASN A 1 80 ? 11.720 -3.349 -1.574 1.00 94.12 80 ASN A CA 1
ATOM 628 C C . ASN A 1 80 ? 12.234 -2.142 -2.380 1.00 94.12 80 ASN A C 1
ATOM 630 O O . ASN A 1 80 ? 12.888 -2.308 -3.414 1.00 94.12 80 ASN A O 1
ATOM 634 N N . TYR A 1 81 ? 11.997 -0.936 -1.873 1.00 94.62 81 TYR A N 1
ATOM 635 C CA . TYR A 1 81 ? 12.422 0.311 -2.505 1.00 94.62 81 TYR A CA 1
ATOM 636 C C . TYR A 1 81 ? 12.908 1.320 -1.469 1.00 94.62 81 TYR A C 1
ATOM 638 O O . TYR A 1 81 ? 12.580 1.230 -0.287 1.00 94.62 81 TYR A O 1
ATOM 646 N N . LEU A 1 82 ? 13.700 2.296 -1.918 1.00 95.38 82 LEU A N 1
ATOM 647 C CA . LEU A 1 82 ? 14.140 3.392 -1.061 1.00 95.38 82 LEU A CA 1
ATOM 648 C C . LEU A 1 82 ? 12.961 4.336 -0.837 1.00 95.38 82 LEU A C 1
ATOM 650 O O . LEU A 1 82 ? 12.333 4.761 -1.808 1.00 95.38 82 LEU A O 1
ATOM 654 N N . PHE A 1 83 ? 12.680 4.686 0.413 1.00 97.06 83 PHE A N 1
ATOM 655 C CA . PHE A 1 83 ? 11.593 5.587 0.754 1.00 97.06 83 PHE A CA 1
ATOM 656 C C . PHE A 1 83 ? 11.932 6.541 1.899 1.00 97.06 83 PHE A C 1
ATOM 658 O O . PHE A 1 83 ? 12.746 6.253 2.777 1.00 97.06 83 PHE A O 1
ATOM 665 N N . LEU A 1 84 ? 11.227 7.667 1.891 1.00 96.75 84 LEU A N 1
ATOM 666 C CA . LEU A 1 84 ? 11.080 8.617 2.977 1.00 96.75 84 LEU A CA 1
ATOM 667 C C . LEU A 1 84 ? 9.589 8.717 3.306 1.00 96.75 84 LEU A C 1
ATOM 669 O O . LEU A 1 84 ? 8.783 9.064 2.446 1.00 96.75 84 LEU A O 1
ATOM 673 N N . LYS A 1 85 ? 9.225 8.424 4.549 1.00 97.44 85 LYS A N 1
ATOM 674 C CA . LYS A 1 85 ? 7.857 8.484 5.053 1.00 97.44 85 LYS A CA 1
ATOM 675 C C . LYS A 1 85 ? 7.786 9.450 6.225 1.00 97.44 85 LYS A C 1
ATOM 677 O O . LYS A 1 85 ? 8.481 9.263 7.216 1.00 97.44 85 LYS A O 1
ATOM 682 N N . LEU A 1 86 ? 6.932 10.454 6.115 1.00 96.81 86 LEU A N 1
ATOM 683 C CA . LEU A 1 86 ? 6.644 11.421 7.165 1.00 96.81 86 LEU A CA 1
ATOM 684 C C . LEU A 1 86 ? 5.200 11.220 7.618 1.00 96.81 86 LEU A C 1
ATOM 686 O O . LEU A 1 86 ? 4.289 11.329 6.799 1.00 96.81 86 LEU A O 1
ATOM 690 N N . ASN A 1 87 ? 4.989 10.949 8.901 1.00 97.19 87 ASN A N 1
ATOM 691 C CA . ASN A 1 87 ? 3.660 10.933 9.503 1.00 97.19 87 ASN A CA 1
ATOM 692 C C . ASN A 1 87 ? 3.510 12.147 10.411 1.00 97.19 87 ASN A C 1
ATOM 694 O O . ASN A 1 87 ? 4.382 12.441 11.224 1.00 97.19 87 ASN A O 1
ATOM 698 N N . THR A 1 88 ? 2.390 12.839 10.276 1.00 96.88 88 THR A N 1
ATOM 699 C CA . THR A 1 88 ? 2.028 14.006 11.070 1.00 96.88 88 THR A CA 1
ATOM 700 C C . THR A 1 88 ? 0.670 13.751 11.707 1.00 96.88 88 THR A C 1
ATOM 702 O O . THR A 1 88 ? -0.350 13.704 11.022 1.00 96.88 88 THR A O 1
ATOM 705 N N . GLN A 1 89 ? 0.657 13.574 13.021 1.00 96.12 89 GLN A N 1
ATOM 706 C CA . GLN A 1 89 ? -0.536 13.411 13.833 1.00 96.12 89 GLN A CA 1
ATOM 707 C C . GLN A 1 89 ? -0.833 14.726 14.552 1.00 96.12 89 GLN A C 1
ATOM 709 O O . GLN A 1 89 ? -0.055 15.195 15.375 1.00 96.12 89 GLN A O 1
ATOM 714 N N . VAL A 1 90 ? -1.989 15.322 14.267 1.00 94.75 90 VAL A N 1
ATOM 715 C CA . VAL A 1 90 ? -2.456 16.520 14.974 1.00 94.75 90 VAL A CA 1
ATOM 716 C C . VAL A 1 90 ? -3.930 16.343 15.293 1.00 94.75 90 VAL A C 1
ATOM 718 O O . VAL A 1 90 ? -4.778 16.268 14.402 1.00 94.75 90 VAL A O 1
ATOM 721 N N . TRP A 1 91 ? -4.260 16.292 16.585 1.00 93.00 91 TRP A N 1
ATOM 722 C CA . TRP A 1 91 ? -5.629 16.068 17.052 1.00 93.00 91 TRP A CA 1
ATOM 723 C C . TRP A 1 91 ? -6.222 14.766 16.472 1.00 93.00 91 TRP A C 1
ATOM 725 O O . TRP A 1 91 ? -5.705 13.678 16.721 1.00 93.00 91 TRP A O 1
ATOM 735 N N . LYS A 1 92 ? -7.319 14.858 15.714 1.00 94.00 92 LYS A N 1
ATOM 736 C CA . LYS A 1 92 ? -7.984 13.730 15.047 1.00 94.00 92 LYS A CA 1
ATOM 737 C C . LYS A 1 92 ? -7.464 13.482 13.631 1.00 94.00 92 LYS A C 1
ATOM 739 O O . LYS A 1 92 ? -7.962 12.558 12.991 1.00 94.00 92 LYS A O 1
ATOM 744 N N . LEU A 1 93 ? -6.545 14.316 13.148 1.00 95.94 93 LEU A N 1
ATOM 745 C CA . LEU A 1 93 ? -6.002 14.262 11.798 1.00 95.94 93 LEU A CA 1
ATOM 746 C C . LEU A 1 93 ? -4.688 13.490 11.793 1.00 95.94 93 LEU A C 1
ATOM 748 O O . LEU A 1 93 ? -3.823 13.719 12.637 1.00 95.94 93 LEU A O 1
ATOM 752 N N . HIS A 1 94 ? -4.551 12.614 10.809 1.00 97.00 94 HIS A N 1
ATOM 753 C CA . HIS A 1 94 ? -3.314 11.931 10.478 1.00 97.00 94 HIS A CA 1
ATOM 754 C C . HIS A 1 94 ? -2.978 12.239 9.023 1.00 97.00 94 HIS A C 1
ATOM 756 O O . HIS A 1 94 ? -3.774 11.931 8.132 1.00 97.00 94 HIS A O 1
ATOM 762 N N . TYR A 1 95 ? -1.820 12.843 8.790 1.00 96.31 95 TYR A N 1
ATOM 763 C CA . TYR A 1 95 ? -1.314 13.146 7.462 1.00 96.31 95 TYR A CA 1
ATOM 764 C C . TYR A 1 95 ? -0.020 12.381 7.200 1.00 96.31 95 TYR A C 1
ATOM 766 O O . TYR A 1 95 ? 0.969 12.569 7.905 1.00 96.31 95 TYR A O 1
ATOM 774 N N . GLN A 1 96 ? -0.024 11.519 6.189 1.00 96.25 96 GLN A N 1
ATOM 775 C CA . GLN A 1 96 ? 1.132 10.741 5.771 1.00 96.25 96 GLN A CA 1
ATOM 776 C C . GLN A 1 96 ? 1.627 11.210 4.408 1.00 96.25 96 GLN A C 1
ATOM 778 O O . GLN A 1 96 ? 0.861 11.297 3.452 1.00 96.25 96 GLN A O 1
ATOM 783 N N . ASN A 1 97 ? 2.931 11.441 4.321 1.00 95.69 97 ASN A N 1
ATOM 784 C CA . ASN A 1 97 ? 3.643 11.695 3.080 1.00 95.69 97 ASN A CA 1
ATOM 785 C C . ASN A 1 97 ? 4.622 10.550 2.866 1.00 95.69 97 ASN A C 1
ATOM 787 O O . ASN A 1 97 ? 5.423 10.255 3.751 1.00 95.69 97 ASN A O 1
ATOM 791 N N . LEU A 1 98 ? 4.568 9.913 1.708 1.00 95.62 98 LEU A N 1
ATOM 792 C CA . LEU A 1 98 ? 5.477 8.849 1.321 1.00 95.62 98 LEU A CA 1
ATOM 793 C C . LEU A 1 98 ? 6.104 9.210 -0.021 1.00 95.62 98 LEU A C 1
ATOM 795 O O . LEU A 1 98 ? 5.415 9.326 -1.030 1.00 95.62 98 LEU A O 1
ATOM 799 N N . PHE A 1 99 ? 7.422 9.349 -0.019 1.00 94.38 99 PHE A N 1
ATOM 800 C CA . PHE A 1 99 ? 8.234 9.550 -1.207 1.00 94.38 99 PHE A CA 1
ATOM 801 C C . PHE A 1 99 ? 9.103 8.321 -1.404 1.00 94.38 99 PHE A C 1
ATOM 803 O O . PHE A 1 99 ? 9.755 7.874 -0.464 1.00 94.38 99 PHE A O 1
ATOM 810 N N . ALA A 1 100 ? 9.125 7.765 -2.606 1.00 94.62 100 ALA A N 1
ATOM 811 C CA . ALA A 1 100 ? 9.897 6.573 -2.904 1.00 94.62 100 ALA A CA 1
ATOM 812 C C . ALA A 1 100 ? 10.588 6.662 -4.262 1.00 94.62 100 ALA A C 1
ATOM 814 O O . ALA A 1 100 ? 10.072 7.254 -5.210 1.00 94.62 100 ALA A O 1
ATOM 815 N N . GLN A 1 101 ? 11.758 6.036 -4.344 1.00 92.19 101 GLN A N 1
ATOM 816 C CA . GLN A 1 101 ? 12.474 5.803 -5.588 1.00 92.19 101 GLN A CA 1
ATOM 817 C C . GLN A 1 101 ? 12.285 4.348 -6.004 1.00 92.19 101 GLN A C 1
ATOM 819 O O . GLN A 1 101 ? 12.656 3.417 -5.290 1.00 92.19 101 GLN A O 1
ATOM 824 N N . LEU A 1 102 ? 11.730 4.168 -7.191 1.00 91.81 102 LEU A N 1
ATOM 825 C CA . LEU A 1 102 ? 11.348 2.896 -7.771 1.00 91.81 102 LEU A CA 1
ATOM 826 C C . LEU A 1 102 ? 12.186 2.599 -9.018 1.00 91.81 102 LEU A C 1
ATOM 828 O O . LEU A 1 102 ? 12.712 3.498 -9.668 1.00 91.81 102 LEU A O 1
ATOM 832 N N . THR A 1 103 ? 12.245 1.331 -9.405 1.00 89.44 103 THR A N 1
ATOM 833 C CA . THR A 1 103 ? 12.720 0.896 -10.719 1.00 89.44 103 THR A CA 1
ATOM 834 C C . THR A 1 103 ? 11.547 0.793 -11.687 1.00 89.44 103 THR A C 1
ATOM 836 O O . THR A 1 103 ? 10.572 0.098 -11.398 1.00 89.44 103 THR A O 1
ATOM 839 N N . ALA A 1 104 ? 11.638 1.498 -12.814 1.00 84.75 104 ALA A N 1
ATOM 840 C CA . ALA A 1 104 ? 10.604 1.553 -13.839 1.00 84.75 104 ALA A CA 1
ATOM 841 C C . ALA A 1 104 ? 10.490 0.254 -14.633 1.00 84.75 104 ALA A C 1
ATOM 843 O O . ALA A 1 104 ? 9.386 -0.114 -15.004 1.00 84.75 104 ALA A O 1
ATOM 844 N N . ASP A 1 105 ? 11.616 -0.405 -14.901 1.00 80.25 105 ASP A N 1
ATOM 845 C CA . ASP A 1 105 ? 11.675 -1.555 -15.797 1.00 80.25 105 ASP A CA 1
ATOM 846 C C . ASP A 1 105 ? 12.980 -2.335 -15.575 1.00 80.25 105 ASP A C 1
ATOM 848 O O . ASP A 1 105 ? 13.979 -1.761 -15.126 1.00 80.25 105 ASP A O 1
ATOM 852 N N . VAL A 1 106 ? 12.968 -3.633 -15.869 1.00 77.94 106 VAL A N 1
ATOM 853 C CA . VAL A 1 106 ? 14.078 -4.565 -15.623 1.00 77.94 106 VAL A CA 1
ATOM 854 C C . VAL A 1 106 ? 14.361 -5.352 -16.900 1.00 77.94 106 VAL A C 1
ATOM 856 O O . VAL A 1 106 ? 13.555 -6.182 -17.323 1.00 77.94 106 VAL A O 1
ATOM 859 N N . PHE A 1 107 ? 15.536 -5.125 -17.494 1.00 72.06 107 PHE A N 1
ATOM 860 C CA . PHE A 1 107 ? 15.983 -5.795 -18.723 1.00 72.06 107 PHE A CA 1
ATOM 861 C C . PHE A 1 107 ? 17.218 -6.654 -18.472 1.00 72.06 107 PHE A C 1
ATOM 863 O O . PHE A 1 107 ? 18.041 -6.338 -17.616 1.00 72.06 107 PHE A O 1
ATOM 870 N N . ASN A 1 108 ? 17.402 -7.683 -19.299 1.00 61.22 108 ASN A N 1
ATOM 871 C CA . ASN A 1 108 ? 18.597 -8.531 -19.308 1.00 61.22 108 ASN A CA 1
ATOM 872 C C . ASN A 1 108 ? 19.760 -7.877 -20.081 1.00 61.22 108 ASN A C 1
ATOM 874 O O . ASN A 1 108 ? 20.325 -8.489 -20.984 1.00 61.22 108 ASN A O 1
ATOM 878 N N . THR A 1 109 ? 20.092 -6.629 -19.749 1.00 59.56 109 THR A N 1
ATOM 879 C CA . THR A 1 109 ? 21.217 -5.888 -20.337 1.00 59.56 109 THR A CA 1
ATOM 880 C C . THR A 1 109 ? 22.058 -5.292 -19.218 1.00 59.56 109 THR A C 1
ATOM 882 O O . THR A 1 109 ? 21.507 -4.765 -18.252 1.00 59.56 109 THR A O 1
ATOM 885 N N . ASP A 1 110 ? 23.382 -5.350 -19.355 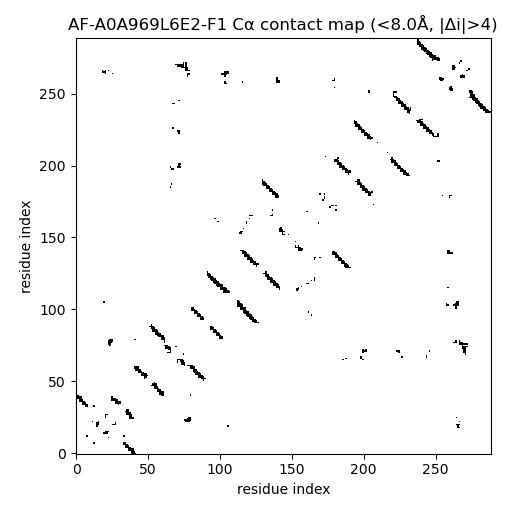1.00 54.62 110 ASP A N 1
ATOM 886 C CA . ASP A 1 110 ? 24.303 -4.719 -18.411 1.00 54.62 110 ASP A CA 1
ATOM 887 C C . ASP A 1 110 ? 24.062 -3.201 -18.357 1.00 54.62 110 ASP A C 1
ATOM 889 O O . ASP A 1 110 ? 24.145 -2.504 -19.370 1.00 54.62 110 ASP A O 1
ATOM 893 N N . GLY A 1 111 ? 23.739 -2.680 -17.172 1.00 64.81 111 GLY A N 1
ATOM 894 C CA . GLY A 1 111 ? 23.497 -1.255 -16.963 1.00 64.81 111 GLY A CA 1
ATOM 895 C C . GLY A 1 111 ? 22.643 -0.951 -15.734 1.00 64.81 111 GLY A C 1
ATOM 896 O O . GLY A 1 111 ? 22.122 -1.843 -15.066 1.00 64.81 111 GLY A O 1
ATOM 897 N N . PHE A 1 112 ? 22.497 0.338 -15.429 1.00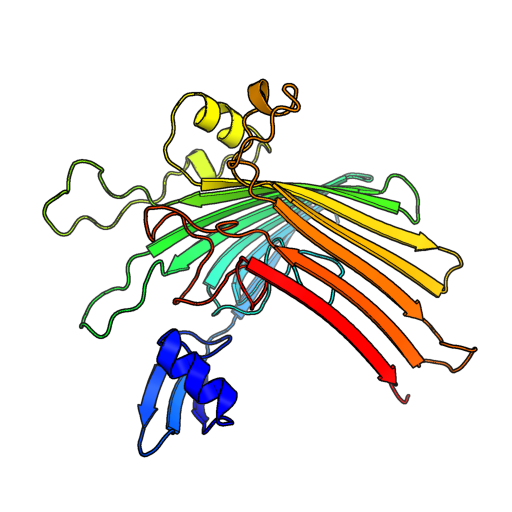 70.25 112 PHE A N 1
ATOM 898 C CA . PHE A 1 112 ? 21.580 0.798 -14.389 1.00 70.25 112 PHE A CA 1
ATOM 899 C C . PHE A 1 112 ? 20.137 0.699 -14.880 1.00 70.25 112 PHE A C 1
ATOM 901 O O . PHE A 1 112 ? 19.808 1.190 -15.963 1.00 70.25 112 PHE A O 1
ATOM 908 N N . PHE A 1 113 ? 19.260 0.110 -14.067 1.00 82.06 113 PHE A N 1
ATOM 909 C CA . PHE A 1 113 ? 17.839 0.096 -14.388 1.00 82.06 113 PHE A CA 1
ATOM 910 C C . PHE A 1 113 ? 17.254 1.515 -14.360 1.00 82.06 113 PHE A C 1
ATOM 912 O O . PHE A 1 113 ? 17.616 2.312 -13.486 1.00 82.06 113 PHE A O 1
ATOM 919 N N . PRO A 1 114 ? 16.336 1.844 -15.286 1.00 83.75 114 PRO A N 1
ATOM 920 C CA . PRO A 1 114 ? 15.670 3.136 -15.290 1.00 83.75 114 PRO A CA 1
ATOM 921 C C . PRO A 1 114 ? 14.917 3.340 -13.976 1.00 83.75 114 PRO A C 1
ATOM 923 O O . PRO A 1 114 ? 14.126 2.495 -13.560 1.00 83.75 114 PRO A O 1
ATOM 926 N N . GLN A 1 115 ? 15.148 4.476 -13.329 1.00 85.25 115 GLN A N 1
ATOM 927 C CA . GLN A 1 115 ? 14.464 4.838 -12.091 1.00 85.25 115 GLN A CA 1
ATOM 928 C C . GLN A 1 115 ? 13.168 5.589 -12.398 1.00 85.25 115 GLN A C 1
ATOM 930 O O . GLN A 1 115 ? 13.015 6.182 -13.460 1.00 85.25 115 GLN A O 1
ATOM 935 N N . LYS A 1 116 ? 12.222 5.571 -11.471 1.00 87.19 116 LYS A N 1
ATOM 936 C CA . LYS A 1 116 ? 11.048 6.447 -11.419 1.00 87.19 116 LYS A CA 1
ATOM 937 C C . LYS A 1 116 ? 10.745 6.749 -9.962 1.00 87.19 116 LYS A C 1
ATOM 939 O O . LYS A 1 116 ? 11.329 6.144 -9.067 1.00 87.19 116 LYS A O 1
ATOM 944 N N . TYR A 1 117 ? 9.848 7.679 -9.715 1.00 88.94 117 TYR A N 1
ATOM 945 C CA . TYR A 1 117 ? 9.556 8.149 -8.375 1.00 88.94 117 TYR A CA 1
ATOM 946 C C . TYR A 1 117 ? 8.073 8.058 -8.086 1.00 88.94 117 TYR A C 1
ATOM 948 O O . TYR A 1 117 ? 7.238 8.119 -8.987 1.00 88.94 117 TYR A O 1
ATOM 956 N N . TYR A 1 118 ? 7.774 7.880 -6.811 1.00 90.62 118 TYR A N 1
ATOM 957 C CA . TYR A 1 118 ? 6.433 7.747 -6.284 1.00 90.62 118 TYR A CA 1
ATOM 958 C C . TYR A 1 118 ? 6.260 8.750 -5.156 1.00 90.62 118 TYR A C 1
ATOM 960 O O . TYR A 1 118 ? 7.054 8.766 -4.216 1.00 90.62 118 TYR A O 1
ATOM 968 N N . ALA A 1 119 ? 5.240 9.589 -5.266 1.00 91.38 119 ALA A N 1
ATOM 969 C CA . ALA A 1 119 ? 4.798 10.471 -4.200 1.00 91.38 119 ALA A CA 1
ATOM 970 C C . ALA A 1 119 ? 3.375 10.076 -3.809 1.00 91.38 119 ALA A C 1
ATOM 972 O O . ALA A 1 119 ? 2.527 9.847 -4.672 1.00 91.38 119 ALA A O 1
ATOM 973 N N . HIS A 1 120 ? 3.115 9.969 -2.513 1.00 92.94 120 HIS A N 1
ATOM 974 C CA . HIS A 1 120 ? 1.806 9.633 -1.982 1.00 92.94 120 HIS A CA 1
ATOM 975 C C . HIS A 1 120 ? 1.496 10.475 -0.756 1.00 92.94 120 HIS A C 1
ATOM 977 O O . HIS A 1 120 ? 2.292 10.544 0.181 1.00 92.94 120 HIS A O 1
ATOM 983 N N . HIS A 1 121 ? 0.313 11.072 -0.762 1.00 94.44 121 HIS A N 1
ATOM 984 C CA . HIS A 1 121 ? -0.195 11.912 0.306 1.00 94.44 121 HIS A CA 1
ATOM 985 C C . HIS A 1 121 ? -1.525 11.339 0.776 1.00 94.44 121 HIS A C 1
ATOM 987 O O . HIS A 1 121 ? -2.465 11.258 -0.009 1.00 94.44 121 HIS A O 1
ATOM 993 N N . HIS A 1 122 ? -1.623 10.978 2.052 1.00 95.56 122 HIS A N 1
ATOM 994 C CA . HIS A 1 122 ? -2.843 10.451 2.664 1.00 95.56 122 HIS A CA 1
ATOM 995 C C . HIS A 1 122 ? -3.229 11.305 3.861 1.00 95.56 122 HIS A C 1
ATOM 997 O O . HIS A 1 122 ? -2.456 11.443 4.805 1.00 95.56 122 HIS A O 1
ATOM 1003 N N . LEU A 1 123 ? -4.423 11.886 3.821 1.00 95.88 123 LEU A N 1
ATOM 1004 C CA . LEU A 1 123 ? -5.009 12.639 4.920 1.00 95.88 123 LEU A CA 1
ATOM 1005 C C . LEU A 1 123 ? -6.219 11.877 5.443 1.00 95.88 123 LEU A C 1
ATOM 1007 O O . LEU A 1 123 ? -7.202 11.711 4.725 1.00 95.88 123 LEU A O 1
ATOM 1011 N N . SER A 1 124 ? -6.182 11.471 6.708 1.00 97.19 124 SER A N 1
ATOM 1012 C CA . SER A 1 124 ? -7.314 10.822 7.366 1.00 97.19 124 SER A CA 1
ATOM 1013 C C . SER A 1 124 ? -7.748 11.529 8.635 1.00 97.19 124 SER A C 1
ATOM 1015 O O . SER A 1 124 ? -6.977 12.231 9.291 1.00 97.19 124 SER A O 1
ATOM 1017 N N . VAL A 1 125 ? -9.020 11.340 8.972 1.00 97.75 125 VAL A N 1
ATOM 1018 C CA . VAL A 1 125 ? -9.660 11.913 10.147 1.00 97.75 125 VAL A CA 1
ATOM 1019 C C . VAL A 1 125 ? -10.438 10.848 10.908 1.00 97.75 125 VAL A C 1
ATOM 1021 O O . VAL A 1 125 ? -11.254 10.110 10.352 1.00 97.75 125 VAL A O 1
ATOM 1024 N N . ASN A 1 126 ? -10.230 10.806 12.222 1.00 97.56 126 ASN A N 1
ATOM 1025 C CA . ASN A 1 126 ? -11.066 10.035 13.136 1.00 97.56 126 ASN A CA 1
ATOM 1026 C C . ASN A 1 126 ? -12.376 10.795 13.392 1.00 97.56 126 ASN A C 1
ATOM 1028 O O . ASN A 1 126 ? -12.484 11.565 14.349 1.00 97.56 126 ASN A O 1
ATOM 1032 N N . VAL A 1 127 ? -13.369 10.608 12.514 1.00 96.56 127 VAL A N 1
ATOM 1033 C CA . VAL A 1 127 ? -14.691 11.262 12.596 1.00 96.56 127 VAL A CA 1
ATOM 1034 C C . VAL A 1 127 ? -15.357 10.954 13.939 1.00 96.56 127 VAL A C 1
ATOM 1036 O O . VAL A 1 127 ? -15.867 11.843 14.624 1.00 96.56 127 VAL A O 1
ATOM 1039 N N . THR A 1 128 ? -15.282 9.692 14.354 1.00 96.06 128 THR A N 1
ATOM 1040 C CA . THR A 1 128 ? -15.709 9.216 15.673 1.00 96.06 128 THR A CA 1
ATOM 1041 C C . THR A 1 128 ? -14.584 8.395 16.316 1.00 96.06 128 THR A C 1
ATOM 1043 O O . THR A 1 128 ? -13.520 8.204 15.735 1.00 96.06 128 THR A O 1
ATOM 1046 N N . LYS A 1 129 ? -14.816 7.848 17.517 1.00 94.56 129 LYS A N 1
ATOM 1047 C CA . LYS A 1 129 ? -13.878 6.908 18.165 1.00 94.56 129 LYS A CA 1
ATOM 1048 C C . LYS A 1 129 ? -13.728 5.577 17.415 1.00 94.56 129 LYS A C 1
ATOM 1050 O O . LYS A 1 129 ? -12.865 4.780 17.760 1.00 94.56 129 LYS A O 1
ATOM 1055 N N . ASN A 1 130 ? -14.609 5.305 16.456 1.00 96.75 130 ASN A N 1
ATOM 1056 C CA . ASN A 1 130 ? -14.690 4.023 15.773 1.00 96.75 130 ASN A CA 1
ATOM 1057 C C . ASN A 1 130 ? -14.801 4.125 14.248 1.00 96.75 130 ASN A C 1
ATOM 1059 O O . ASN A 1 130 ? -14.838 3.084 13.604 1.00 96.75 130 ASN A O 1
ATOM 1063 N N . LEU A 1 131 ? -14.844 5.333 13.683 1.00 97.75 131 LEU A N 1
ATOM 1064 C CA . LEU A 1 131 ? -14.873 5.597 12.249 1.00 97.75 131 LEU A CA 1
ATOM 1065 C C . LEU A 1 131 ? -13.695 6.495 11.870 1.00 97.75 131 LEU A C 1
ATOM 1067 O O . LEU A 1 131 ? -13.599 7.630 12.344 1.00 97.75 131 LEU A O 1
ATOM 1071 N N . ASN A 1 132 ? -12.847 5.987 10.985 1.00 98.19 132 ASN A N 1
ATOM 1072 C CA . ASN A 1 132 ? -11.796 6.731 10.309 1.00 98.19 132 ASN A CA 1
ATOM 1073 C C . ASN A 1 132 ? -12.124 6.808 8.815 1.00 98.19 132 ASN A C 1
ATOM 1075 O O . ASN A 1 132 ? -12.577 5.821 8.229 1.00 98.19 132 ASN A O 1
ATOM 1079 N N . ILE A 1 133 ? -11.923 7.985 8.229 1.00 97.94 133 ILE A N 1
ATOM 1080 C CA . ILE A 1 133 ? -12.074 8.223 6.794 1.00 97.94 133 ILE A CA 1
ATOM 1081 C C . ILE A 1 133 ? -10.809 8.919 6.305 1.00 97.94 133 ILE A C 1
ATOM 1083 O O . ILE A 1 133 ? -10.357 9.876 6.935 1.00 97.94 133 ILE A O 1
ATOM 1087 N N . GLY A 1 134 ? -10.265 8.439 5.193 1.00 96.69 134 GLY A N 1
ATOM 1088 C CA . GLY A 1 134 ? -9.076 8.947 4.532 1.00 96.69 134 GLY A CA 1
ATOM 1089 C C . GLY A 1 134 ? -9.349 9.372 3.097 1.00 96.69 134 GLY A C 1
ATOM 1090 O O . GLY A 1 134 ? -10.189 8.796 2.407 1.00 96.69 134 GLY A O 1
ATOM 1091 N N . LEU A 1 135 ? -8.624 10.392 2.657 1.00 94.75 135 LEU A N 1
ATOM 1092 C CA . LEU A 1 135 ? -8.474 10.778 1.262 1.00 94.75 135 LEU A CA 1
ATOM 1093 C C . LEU A 1 135 ? -6.996 10.688 0.907 1.00 94.75 135 LEU A C 1
ATOM 1095 O O . LEU A 1 135 ? -6.142 11.037 1.724 1.00 94.75 135 LEU A O 1
ATOM 1099 N N . PHE A 1 136 ? -6.692 10.265 -0.313 1.00 92.88 136 PHE A N 1
ATOM 1100 C CA . PHE A 1 136 ? -5.318 10.252 -0.787 1.00 92.88 136 PHE A CA 1
ATOM 1101 C C . PHE A 1 136 ? -5.172 10.702 -2.230 1.00 92.88 136 PHE A C 1
ATOM 1103 O O . PHE A 1 136 ? -6.096 10.631 -3.042 1.00 92.88 136 PHE A O 1
ATOM 1110 N N . GLU A 1 137 ? -3.943 11.099 -2.521 1.00 90.00 137 GLU A N 1
ATOM 1111 C CA . GLU A 1 137 ? -3.402 11.316 -3.849 1.00 90.00 137 GLU A CA 1
ATOM 1112 C C . GLU A 1 137 ? -2.107 10.520 -3.980 1.00 90.00 137 GLU A C 1
ATOM 1114 O O . GLU A 1 137 ? -1.309 10.435 -3.044 1.00 90.00 137 GLU A O 1
ATOM 1119 N N . SER A 1 138 ? -1.888 9.951 -5.155 1.00 89.38 138 SER A N 1
ATOM 1120 C CA . SER A 1 138 ? -0.655 9.273 -5.506 1.00 89.38 138 SER A CA 1
ATOM 1121 C C . SER A 1 138 ? -0.217 9.652 -6.907 1.00 89.38 138 SER A C 1
ATOM 1123 O O . SER A 1 138 ? -1.055 9.845 -7.781 1.00 89.38 138 SER A O 1
ATOM 1125 N N . ILE A 1 139 ? 1.091 9.772 -7.114 1.00 85.88 139 ILE A N 1
ATOM 1126 C CA . ILE A 1 139 ? 1.675 10.125 -8.401 1.00 85.88 139 ILE A CA 1
ATOM 1127 C C . ILE A 1 139 ? 2.900 9.254 -8.635 1.00 85.88 139 ILE A C 1
ATOM 1129 O O . ILE A 1 139 ? 3.809 9.217 -7.802 1.00 85.88 139 ILE A O 1
ATOM 1133 N N . VAL A 1 140 ? 2.947 8.608 -9.799 1.00 85.75 140 VAL A N 1
ATOM 1134 C CA . VAL A 1 140 ? 4.160 7.975 -10.325 1.00 85.75 140 VAL A CA 1
ATOM 1135 C C . VAL A 1 140 ? 4.698 8.841 -11.457 1.00 85.75 140 VAL A C 1
ATOM 1137 O O . VAL A 1 140 ? 3.969 9.169 -12.394 1.00 85.75 140 VAL A O 1
ATOM 1140 N N . PHE A 1 141 ? 5.970 9.221 -11.375 1.00 78.88 141 PHE A N 1
ATOM 1141 C CA . PHE 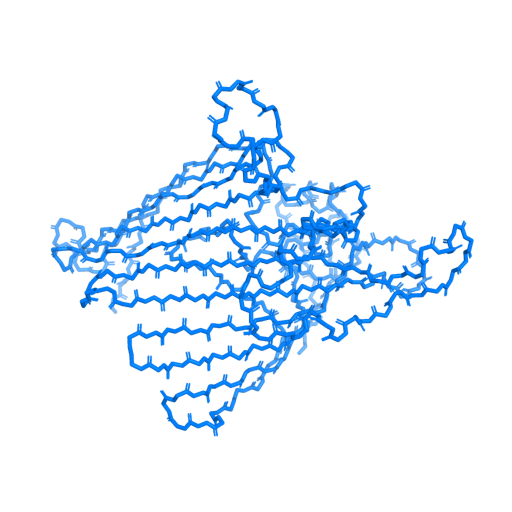A 1 141 ? 6.582 10.127 -12.341 1.00 78.88 141 PHE A CA 1
ATOM 1142 C C . PHE A 1 141 ? 8.049 9.792 -12.620 1.00 78.88 141 PHE A C 1
ATOM 1144 O O . PHE A 1 141 ? 8.769 9.218 -11.804 1.00 78.88 141 PHE A O 1
ATOM 1151 N N . ASN A 1 142 ? 8.521 10.224 -13.785 1.00 73.19 142 ASN A N 1
ATOM 1152 C CA . ASN A 1 142 ? 9.935 10.323 -14.121 1.00 73.19 142 ASN A CA 1
ATOM 1153 C C . ASN A 1 142 ? 10.108 11.560 -15.001 1.00 73.19 142 ASN A C 1
ATOM 1155 O O . ASN A 1 142 ? 9.440 11.664 -16.027 1.00 73.19 142 ASN A O 1
ATOM 1159 N N . ARG A 1 143 ? 10.998 12.487 -14.635 1.00 58.16 143 ARG A N 1
ATOM 1160 C CA . ARG A 1 143 ? 11.348 13.613 -15.510 1.00 58.16 143 ARG A CA 1
ATOM 1161 C C . ARG A 1 143 ? 12.695 13.368 -16.175 1.00 58.16 143 ARG A C 1
ATOM 1163 O O . ARG A 1 143 ? 13.704 13.974 -15.830 1.00 58.16 143 ARG A O 1
ATOM 1170 N N . GLY A 1 144 ? 12.689 12.436 -17.124 1.00 49.34 144 GLY A N 1
ATOM 1171 C CA . GLY A 1 144 ? 13.661 12.353 -18.212 1.00 49.34 144 GLY A CA 1
ATOM 1172 C C . GLY A 1 144 ? 13.374 13.447 -19.218 1.00 49.34 144 GLY A C 1
ATOM 1173 O O . GLY A 1 144 ? 12.215 13.678 -19.547 1.00 49.34 144 GLY A O 1
ATOM 1174 N N . ASP A 1 145 ? 14.415 14.144 -19.660 1.00 39.97 145 ASP A N 1
ATOM 1175 C CA . ASP A 1 145 ? 14.345 15.171 -20.693 1.00 39.97 145 ASP A CA 1
ATOM 1176 C C . ASP A 1 145 ? 13.468 14.707 -21.872 1.00 39.97 145 ASP A C 1
ATOM 1178 O O . ASP A 1 145 ? 13.822 13.794 -22.620 1.00 39.97 145 ASP A O 1
ATOM 1182 N N . THR A 1 146 ? 12.304 15.337 -22.039 1.00 41.78 146 THR A N 1
ATOM 1183 C CA . THR A 1 146 ? 11.357 15.057 -23.126 1.00 41.78 146 THR A CA 1
ATOM 1184 C C . THR A 1 146 ? 11.887 15.470 -24.504 1.00 41.78 146 THR A C 1
ATOM 1186 O O . THR A 1 146 ? 11.172 15.320 -25.491 1.00 41.78 146 THR A O 1
ATOM 1189 N N . THR A 1 147 ? 13.124 15.967 -24.612 1.00 37.88 147 THR A N 1
ATOM 1190 C CA . THR A 1 147 ? 13.811 16.175 -25.896 1.00 37.88 147 THR A CA 1
ATOM 1191 C C . THR A 1 147 ? 14.707 15.004 -26.315 1.00 37.88 147 THR A C 1
ATOM 1193 O O . THR A 1 147 ? 15.121 14.934 -27.473 1.00 37.88 147 THR A O 1
ATOM 1196 N N . ALA A 1 148 ? 14.939 14.010 -25.452 1.00 41.09 148 ALA A N 1
ATOM 1197 C CA . ALA A 1 148 ? 15.752 12.846 -25.787 1.00 41.09 148 ALA A CA 1
ATOM 1198 C C . ALA A 1 148 ? 14.903 11.696 -26.359 1.00 41.09 148 ALA A C 1
ATOM 1200 O O . ALA A 1 148 ? 14.798 10.616 -25.783 1.00 41.09 148 ALA A O 1
ATOM 1201 N N . ALA A 1 149 ? 14.415 11.877 -27.590 1.00 40.97 149 ALA A N 1
ATOM 1202 C CA . ALA A 1 149 ? 14.189 10.744 -28.499 1.00 40.97 149 ALA A CA 1
ATOM 1203 C C . ALA A 1 149 ? 15.513 10.034 -28.885 1.00 40.97 149 ALA A C 1
ATOM 1205 O O . ALA A 1 149 ? 15.514 9.086 -29.665 1.00 40.97 149 ALA A O 1
ATOM 1206 N N . THR A 1 150 ? 16.650 10.479 -28.335 1.00 40.19 150 THR A N 1
ATOM 1207 C CA . THR A 1 150 ? 17.984 9.958 -28.619 1.00 40.19 150 THR A CA 1
ATOM 1208 C C . THR A 1 150 ? 18.859 10.084 -27.366 1.00 40.19 150 THR A C 1
ATOM 1210 O O . THR A 1 150 ? 19.220 11.188 -26.983 1.00 40.19 150 THR A O 1
ATOM 1213 N N . GLY A 1 151 ? 19.222 8.960 -26.743 1.00 38.75 151 GLY A N 1
ATOM 1214 C CA . GLY A 1 151 ? 20.422 8.849 -25.901 1.00 38.75 151 GLY A CA 1
ATOM 1215 C C . GLY A 1 151 ? 20.347 9.319 -24.435 1.00 38.75 151 GLY A C 1
ATOM 1216 O O . GLY A 1 151 ? 20.325 10.502 -24.128 1.00 38.75 151 GLY A O 1
ATOM 1217 N N . ASN A 1 152 ? 20.473 8.349 -23.526 1.00 41.72 152 ASN A N 1
ATOM 1218 C CA . ASN A 1 152 ? 21.326 8.380 -22.324 1.00 41.72 152 ASN A CA 1
ATOM 1219 C C . ASN A 1 152 ? 21.163 9.457 -21.228 1.00 41.72 152 ASN A C 1
ATOM 1221 O O . ASN A 1 152 ? 22.019 9.499 -20.348 1.00 41.72 152 ASN A O 1
ATOM 1225 N N . ASN A 1 153 ? 20.089 10.248 -21.169 1.00 43.31 153 ASN A N 1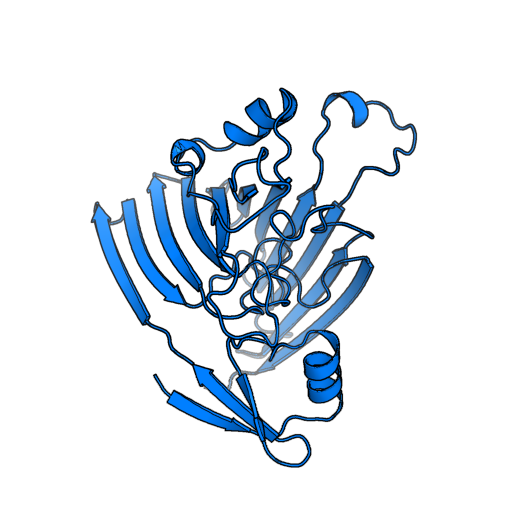
ATOM 1226 C CA . ASN A 1 153 ? 19.839 11.105 -19.999 1.00 43.31 153 ASN A CA 1
ATOM 1227 C C . ASN A 1 153 ? 18.787 10.496 -19.061 1.00 43.31 153 ASN A C 1
ATOM 1229 O O . ASN A 1 153 ? 17.584 10.520 -19.318 1.00 43.31 153 ASN A O 1
ATOM 1233 N N . ALA A 1 154 ? 19.281 9.920 -17.961 1.00 46.75 154 ALA A N 1
ATOM 1234 C CA . ALA A 1 154 ? 18.492 9.418 -16.844 1.00 46.75 154 ALA A CA 1
ATOM 1235 C C . ALA A 1 154 ? 17.712 10.569 -16.191 1.00 46.75 154 ALA A C 1
ATOM 1237 O O . ALA A 1 154 ? 18.295 11.565 -15.769 1.00 46.75 154 ALA A O 1
ATOM 1238 N N . GLY A 1 155 ? 16.388 10.437 -16.143 1.00 52.16 155 GLY A N 1
ATOM 1239 C CA . GLY A 1 155 ? 15.507 11.474 -15.628 1.00 52.16 155 GLY A CA 1
ATOM 1240 C C . GLY A 1 155 ? 15.771 11.865 -14.184 1.00 52.16 155 GLY A C 1
ATOM 1241 O O . GLY A 1 155 ? 15.931 11.010 -13.316 1.00 52.16 155 GLY A O 1
ATOM 1242 N N . GLY A 1 156 ? 15.808 13.175 -13.954 1.00 56.97 156 GLY A N 1
ATOM 1243 C CA . GLY A 1 156 ? 16.011 13.772 -12.646 1.00 56.97 156 GLY A CA 1
ATOM 1244 C C . GLY A 1 156 ? 14.741 13.747 -11.800 1.00 56.97 156 GLY A C 1
ATOM 1245 O O . GLY A 1 156 ? 13.615 13.715 -12.304 1.00 56.97 156 GLY A O 1
ATOM 1246 N N . PHE A 1 157 ? 14.935 13.781 -10.485 1.00 57.00 157 PHE A N 1
ATOM 1247 C CA . PHE A 1 157 ? 13.868 13.985 -9.518 1.00 57.00 157 PHE A CA 1
ATOM 1248 C C . PHE A 1 157 ? 13.386 15.442 -9.565 1.00 57.00 157 PHE A C 1
ATOM 1250 O O . PHE A 1 157 ? 14.176 16.368 -9.390 1.00 57.00 157 PHE A O 1
ATOM 1257 N N . ASP A 1 158 ? 12.093 15.662 -9.785 1.00 64.31 158 ASP A N 1
ATOM 1258 C CA . ASP A 1 158 ? 11.511 17.001 -9.717 1.00 64.31 158 ASP A CA 1
ATOM 1259 C C . ASP A 1 158 ? 11.075 17.301 -8.278 1.00 64.31 158 ASP A C 1
ATOM 1261 O O . ASP A 1 158 ? 10.101 16.749 -7.764 1.00 64.31 158 ASP A O 1
ATOM 1265 N N . PHE A 1 159 ? 11.807 18.202 -7.622 1.00 65.75 159 PHE A N 1
ATOM 1266 C CA . PHE A 1 159 ? 11.570 18.589 -6.230 1.00 65.75 159 PHE A CA 1
ATOM 1267 C C . PHE A 1 159 ? 10.161 19.128 -5.969 1.00 65.75 159 PHE A C 1
ATOM 1269 O O . PHE A 1 159 ? 9.709 19.126 -4.827 1.00 65.75 159 PHE A O 1
ATOM 1276 N N . ARG A 1 160 ? 9.424 19.548 -7.002 1.00 64.50 160 ARG A N 1
ATOM 1277 C CA . ARG A 1 160 ? 8.049 20.021 -6.841 1.00 64.50 160 ARG A CA 1
ATOM 1278 C C . ARG A 1 160 ? 7.062 18.926 -6.424 1.00 64.50 160 ARG A C 1
ATOM 1280 O O . ARG A 1 160 ? 5.993 19.268 -5.915 1.00 64.50 160 ARG A O 1
ATOM 1287 N N . TYR A 1 161 ? 7.394 17.643 -6.607 1.00 64.69 161 TYR A N 1
ATOM 1288 C CA . TYR A 1 161 ? 6.594 16.527 -6.077 1.00 64.69 161 TYR A CA 1
ATOM 1289 C C . TYR A 1 161 ? 6.868 16.245 -4.594 1.00 64.69 161 TYR A C 1
ATOM 1291 O O . TYR A 1 161 ? 6.139 15.460 -4.007 1.00 64.69 161 TYR A O 1
ATOM 1299 N N . LEU A 1 162 ? 7.855 16.899 -3.961 1.00 67.19 162 LEU A N 1
ATOM 1300 C CA . LEU A 1 162 ? 8.009 16.887 -2.496 1.00 67.19 162 LEU A CA 1
ATOM 1301 C C . LEU A 1 162 ? 7.077 17.877 -1.794 1.00 67.19 162 LEU A C 1
ATOM 1303 O O . LEU A 1 162 ? 7.152 18.010 -0.574 1.00 67.19 162 LEU A O 1
ATOM 1307 N N . ASN A 1 163 ? 6.238 18.607 -2.536 1.00 66.50 163 ASN A N 1
ATOM 1308 C CA . ASN A 1 163 ? 5.308 19.550 -1.935 1.00 66.50 163 ASN A CA 1
ATOM 1309 C C . ASN A 1 163 ? 4.340 18.788 -1.007 1.00 66.50 163 ASN A C 1
ATOM 1311 O O . ASN A 1 163 ? 3.568 17.969 -1.500 1.00 66.50 163 ASN A O 1
ATOM 1315 N N . PRO A 1 164 ? 4.334 19.062 0.310 1.00 60.38 164 PRO A N 1
ATOM 1316 C CA . PRO A 1 164 ? 3.492 18.356 1.273 1.00 60.38 164 PRO A CA 1
ATOM 1317 C C . PRO A 1 164 ? 2.025 18.828 1.246 1.00 60.38 164 PRO A C 1
ATOM 1319 O O . PRO A 1 164 ? 1.303 18.642 2.219 1.00 60.38 164 PRO A O 1
ATOM 1322 N N . ILE A 1 165 ? 1.576 19.516 0.190 1.00 69.56 165 ILE A N 1
ATOM 1323 C CA . ILE A 1 165 ? 0.190 19.970 0.040 1.00 69.56 165 ILE A CA 1
ATOM 1324 C C . ILE A 1 165 ? -0.573 18.952 -0.811 1.00 69.56 165 ILE A C 1
ATOM 1326 O O . ILE A 1 165 ? -0.362 18.852 -2.022 1.00 69.56 165 ILE A O 1
ATOM 1330 N N . ILE A 1 166 ? -1.507 18.238 -0.180 1.00 70.19 166 ILE A N 1
ATOM 1331 C CA . ILE A 1 166 ? -2.418 17.310 -0.861 1.00 70.19 166 ILE A CA 1
ATOM 1332 C C . ILE A 1 166 ? -3.280 18.040 -1.909 1.00 70.19 166 ILE A C 1
ATOM 1334 O O . ILE A 1 166 ? -3.726 19.167 -1.690 1.00 70.19 166 ILE A O 1
ATOM 1338 N N . PHE A 1 167 ? -3.513 17.395 -3.051 1.00 65.69 167 PHE A N 1
ATOM 1339 C CA . PHE A 1 167 ? -4.257 17.867 -4.226 1.00 65.69 167 PHE A CA 1
ATOM 1340 C C . PHE A 1 167 ? -3.625 19.010 -5.035 1.00 65.69 167 PHE A C 1
ATOM 1342 O O . PHE A 1 167 ? -4.176 19.386 -6.070 1.00 65.69 167 PHE A O 1
ATOM 1349 N N . TYR A 1 168 ? -2.465 19.552 -4.648 1.00 63.22 168 TYR A N 1
ATOM 1350 C CA . TYR A 1 168 ? -1.823 20.645 -5.395 1.00 63.22 168 TYR A CA 1
ATOM 1351 C C . TYR A 1 168 ? -1.379 20.214 -6.805 1.00 63.22 168 TYR A C 1
ATOM 1353 O O . TYR A 1 168 ? -1.574 20.936 -7.783 1.00 63.22 168 TYR A O 1
ATOM 1361 N N . ARG A 1 169 ? -0.821 19.005 -6.933 1.00 62.31 169 ARG A N 1
ATOM 1362 C CA . ARG A 1 169 ? -0.277 18.481 -8.198 1.00 62.31 169 ARG A CA 1
ATOM 1363 C C . ARG A 1 169 ? -1.365 17.950 -9.130 1.00 62.31 169 ARG A C 1
ATOM 1365 O O . ARG A 1 169 ? -1.295 18.231 -10.322 1.00 62.31 169 ARG A O 1
ATOM 1372 N N . SER A 1 170 ? -2.398 17.286 -8.612 1.00 58.25 170 SER A N 1
ATOM 1373 C CA . SER A 1 170 ? -3.585 16.906 -9.398 1.00 58.25 170 SER A CA 1
ATOM 1374 C C . SER A 1 170 ? -4.290 18.107 -10.047 1.00 58.25 170 SER A C 1
ATOM 1376 O O . SER A 1 170 ? -4.822 17.990 -11.152 1.00 58.25 170 SER A O 1
ATOM 1378 N N . ILE A 1 171 ? -4.279 19.279 -9.399 1.00 58.22 171 ILE A N 1
ATOM 1379 C CA . ILE A 1 171 ? -4.814 20.524 -9.977 1.00 58.22 171 ILE A CA 1
ATOM 1380 C C . ILE A 1 171 ? -3.888 21.064 -11.081 1.00 58.22 171 ILE A C 1
ATOM 1382 O O . ILE A 1 171 ? -4.370 21.469 -12.136 1.00 58.22 171 ILE A O 1
ATOM 1386 N N . GLU A 1 172 ? -2.564 21.024 -10.898 1.00 59.50 172 GLU A N 1
ATOM 1387 C CA . GLU A 1 172 ? -1.609 21.408 -11.953 1.00 59.50 172 GLU A CA 1
ATOM 1388 C C . GLU A 1 172 ? -1.603 20.434 -13.148 1.00 59.50 172 GLU A C 1
ATOM 1390 O O . GLU A 1 172 ? -1.428 20.859 -14.288 1.00 59.50 172 GLU A O 1
ATOM 1395 N N . GLN A 1 173 ? -1.833 19.135 -12.931 1.00 56.34 173 GLN A N 1
ATOM 1396 C CA . GLN A 1 173 ? -1.971 18.148 -14.009 1.00 56.34 173 GLN A CA 1
ATOM 1397 C C . GLN A 1 173 ? -3.222 18.385 -14.855 1.00 56.34 173 GLN A C 1
ATOM 1399 O O . GLN A 1 173 ? -3.143 18.275 -16.079 1.00 56.34 173 GLN A O 1
ATOM 1404 N N . GLN A 1 174 ? -4.339 18.810 -14.245 1.00 51.06 174 GLN A N 1
ATOM 1405 C CA . GLN A 1 174 ? -5.520 19.273 -14.990 1.00 51.06 174 GLN A CA 1
ATOM 1406 C C . GLN A 1 174 ? -5.203 20.471 -15.906 1.00 51.06 174 GLN A C 1
ATOM 1408 O O . GLN A 1 174 ? -5.911 20.681 -16.889 1.00 51.06 174 GLN A O 1
ATOM 1413 N N . ALA A 1 175 ? -4.122 21.214 -15.637 1.00 48.16 175 ALA A N 1
ATOM 1414 C CA . ALA A 1 175 ? -3.623 22.290 -16.493 1.00 48.16 175 ALA A CA 1
ATOM 1415 C C . ALA A 1 175 ? -2.643 21.823 -17.599 1.00 48.16 175 ALA A C 1
ATOM 1417 O O . ALA A 1 175 ? -2.143 22.665 -18.344 1.00 48.16 175 ALA A O 1
ATOM 1418 N N . GLY A 1 176 ? -2.395 20.510 -17.751 1.00 45.59 176 GLY A N 1
ATOM 1419 C CA . GLY A 1 176 ? -1.708 19.929 -18.916 1.00 45.59 176 GLY A CA 1
ATOM 1420 C C . GLY A 1 176 ? -0.401 19.161 -18.659 1.00 45.59 176 GLY A C 1
ATOM 1421 O O . GLY A 1 176 ? 0.403 19.050 -19.583 1.00 45.59 176 GLY A O 1
ATOM 1422 N N . SER A 1 177 ? -0.150 18.635 -17.450 1.00 51.50 177 SER A N 1
ATOM 1423 C CA . SER A 1 177 ? 1.045 17.800 -17.182 1.00 51.50 177 SER A CA 1
ATOM 1424 C C . SER A 1 177 ? 0.778 16.316 -17.508 1.00 51.50 177 SER A C 1
ATOM 1426 O O . SER A 1 177 ? -0.269 15.806 -17.116 1.00 51.50 177 SER A O 1
ATOM 1428 N N . PRO A 1 178 ? 1.697 15.598 -18.187 1.00 53.84 178 PRO A N 1
ATOM 1429 C CA . PRO A 1 178 ? 1.488 14.231 -18.692 1.00 53.84 178 PRO A CA 1
ATOM 1430 C C . PRO A 1 178 ? 1.696 13.115 -17.644 1.00 53.84 178 PRO A C 1
ATOM 1432 O O . PRO A 1 178 ? 1.945 11.969 -18.014 1.00 53.84 178 PRO A O 1
ATOM 1435 N N . ASP A 1 179 ? 1.673 13.437 -16.350 1.00 61.41 179 ASP A N 1
ATOM 1436 C CA . ASP A 1 179 ? 1.999 12.488 -15.278 1.00 61.41 179 ASP A CA 1
ATOM 1437 C C . ASP A 1 179 ? 0.752 11.736 -14.789 1.00 61.41 179 ASP A C 1
ATOM 1439 O O . ASP A 1 179 ? -0.352 12.277 -14.803 1.00 61.41 179 ASP A O 1
ATOM 1443 N N . ASN A 1 180 ? 0.929 10.507 -14.295 1.00 66.44 180 ASN A N 1
ATOM 1444 C CA . ASN A 1 180 ? -0.180 9.672 -13.840 1.00 66.44 180 ASN A CA 1
ATOM 1445 C C . ASN A 1 180 ? -0.502 9.924 -12.355 1.00 66.44 180 ASN A C 1
ATOM 1447 O O . ASN A 1 180 ? 0.190 9.395 -11.476 1.00 66.44 180 ASN A O 1
ATOM 1451 N N . ALA A 1 181 ? -1.532 10.729 -12.071 1.00 75.75 181 ALA A N 1
ATOM 1452 C CA . ALA A 1 181 ? -2.087 10.867 -10.725 1.00 75.75 181 ALA A CA 1
ATOM 1453 C C . ALA A 1 181 ? -3.328 10.003 -10.512 1.00 75.75 181 ALA A C 1
ATOM 1455 O O . ALA A 1 181 ? -4.257 9.972 -11.319 1.00 75.75 181 ALA A O 1
ATOM 1456 N N . ILE A 1 182 ? -3.363 9.384 -9.341 1.00 84.75 182 ILE A N 1
ATOM 1457 C CA . ILE A 1 182 ? -4.500 8.648 -8.822 1.00 84.75 182 ILE A CA 1
ATOM 1458 C C . ILE A 1 182 ? -5.015 9.362 -7.580 1.00 84.75 182 ILE A C 1
ATOM 1460 O O . ILE A 1 182 ? -4.244 9.736 -6.696 1.00 84.75 182 ILE A O 1
ATOM 1464 N N . LEU A 1 183 ? -6.336 9.491 -7.492 1.00 88.31 183 LEU A N 1
ATOM 1465 C CA . LEU A 1 183 ? -7.031 9.985 -6.312 1.00 88.31 183 LEU A CA 1
ATOM 1466 C C . LEU A 1 183 ? -7.894 8.882 -5.724 1.00 88.31 183 LEU A C 1
ATOM 1468 O O . LEU A 1 183 ? -8.399 8.013 -6.433 1.00 88.31 183 LEU A O 1
ATOM 1472 N N . GLY A 1 184 ? -8.128 8.936 -4.424 1.00 91.00 184 GLY A N 1
ATOM 1473 C CA . GLY A 1 184 ? -9.038 7.987 -3.821 1.00 91.00 184 GLY A CA 1
ATOM 1474 C C . GLY A 1 184 ? -9.391 8.295 -2.388 1.00 91.00 184 GLY A C 1
ATOM 1475 O O . GLY A 1 184 ? -9.053 9.340 -1.829 1.00 91.00 184 GLY A O 1
ATOM 1476 N N . MET A 1 185 ? -10.121 7.354 -1.813 1.00 95.12 185 MET A N 1
ATOM 1477 C CA . MET A 1 185 ? -10.551 7.397 -0.430 1.00 95.12 185 MET A CA 1
ATOM 1478 C C . MET A 1 185 ? -10.489 6.012 0.185 1.00 95.12 185 MET A C 1
ATOM 1480 O O . MET A 1 185 ? -10.626 4.998 -0.501 1.00 95.12 185 MET A O 1
ATOM 1484 N N . ASP A 1 186 ? -10.340 5.972 1.494 1.00 97.44 186 ASP A N 1
ATOM 1485 C CA . ASP A 1 186 ? -10.463 4.759 2.277 1.00 97.44 186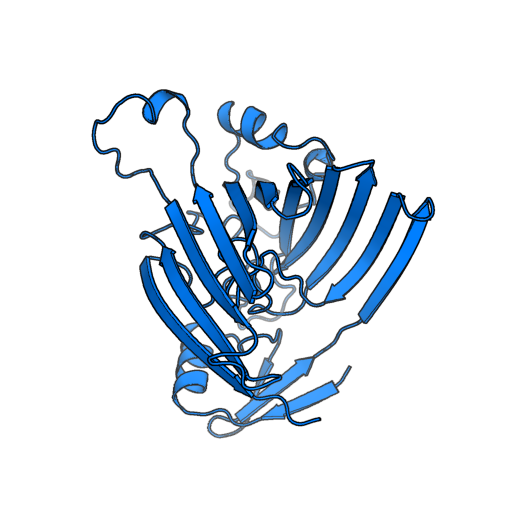 ASP A CA 1
ATOM 1486 C C . ASP A 1 186 ? -11.237 5.040 3.557 1.00 97.44 186 ASP A C 1
ATOM 1488 O O . ASP A 1 186 ? -11.389 6.182 3.995 1.00 97.44 186 ASP A O 1
ATOM 1492 N N . PHE A 1 187 ? -11.780 3.989 4.150 1.00 97.94 187 PHE A N 1
ATOM 1493 C CA . PHE A 1 187 ? -12.426 4.103 5.443 1.00 97.94 187 PHE A CA 1
ATOM 1494 C C . PHE A 1 187 ? -12.218 2.843 6.266 1.00 97.94 187 PHE A C 1
ATOM 1496 O O . PHE A 1 187 ? -11.997 1.745 5.747 1.00 97.94 187 PHE A O 1
ATOM 1503 N N . LYS A 1 188 ? -12.359 3.011 7.578 1.00 98.31 188 LYS A N 1
ATOM 1504 C CA . LYS A 1 188 ? -12.412 1.926 8.549 1.00 98.31 188 LYS A CA 1
ATOM 1505 C C . LYS A 1 188 ? -13.459 2.236 9.598 1.00 98.31 188 LYS A C 1
ATOM 1507 O O . LYS A 1 188 ? -13.410 3.279 10.247 1.00 98.31 188 LYS A O 1
ATOM 1512 N N . TRP A 1 189 ? -14.361 1.295 9.814 1.00 98.31 189 TRP A N 1
ATOM 1513 C CA . TRP A 1 189 ? -15.417 1.384 10.799 1.00 98.31 189 TRP A CA 1
ATOM 1514 C C . TRP A 1 189 ? -15.438 0.151 11.697 1.00 98.31 189 TRP A C 1
ATOM 1516 O O . TRP A 1 189 ? -15.738 -0.957 11.260 1.00 98.31 189 TRP A O 1
ATOM 1526 N N . ASN A 1 190 ? -15.147 0.352 12.978 1.00 97.94 190 ASN A N 1
ATOM 1527 C CA . ASN A 1 190 ? -15.246 -0.683 13.998 1.00 97.94 190 ASN A CA 1
ATOM 1528 C C . ASN A 1 190 ? -16.626 -0.611 14.672 1.00 97.94 190 ASN A C 1
ATOM 1530 O O . ASN A 1 190 ? -17.006 0.424 15.224 1.00 97.94 190 ASN A O 1
ATOM 1534 N N . PHE A 1 191 ? -17.387 -1.702 14.682 1.00 96.50 191 PHE A N 1
ATOM 1535 C CA . PHE A 1 191 ? -18.731 -1.731 15.264 1.00 96.50 191 PHE A CA 1
ATOM 1536 C C . PHE A 1 191 ? -18.969 -2.992 16.097 1.00 96.50 191 PHE A C 1
ATOM 1538 O O . PHE A 1 191 ? -18.304 -4.016 15.941 1.00 96.50 191 PHE A O 1
ATOM 1545 N N . LEU A 1 192 ? -19.874 -2.874 17.076 1.00 93.81 192 LEU A N 1
ATOM 1546 C CA . LEU A 1 192 ? -20.219 -3.922 18.053 1.00 93.81 192 LEU A CA 1
ATOM 1547 C C . LEU A 1 192 ? -19.010 -4.554 18.777 1.00 93.81 192 LEU A C 1
ATOM 1549 O O . LEU A 1 192 ? -19.117 -5.656 19.304 1.00 93.81 192 LEU A O 1
ATOM 1553 N N . LYS A 1 193 ? -17.856 -3.868 18.800 1.00 91.88 193 LYS A N 1
ATOM 1554 C CA . LYS A 1 193 ? -16.570 -4.324 19.370 1.00 91.88 193 LYS A CA 1
ATOM 1555 C C . LYS A 1 193 ? -15.990 -5.616 18.768 1.00 91.88 193 LYS A C 1
ATOM 1557 O O . LYS A 1 193 ? -14.934 -6.043 19.211 1.00 91.88 193 LYS A O 1
ATOM 1562 N N . ARG A 1 194 ? -16.657 -6.218 17.781 1.00 94.75 194 ARG A N 1
ATOM 1563 C CA . ARG A 1 194 ? -16.270 -7.494 17.157 1.00 94.75 194 ARG A CA 1
ATOM 1564 C C . ARG A 1 194 ? -16.144 -7.411 15.645 1.00 94.75 194 ARG A C 1
ATOM 1566 O O . ARG A 1 194 ? -15.611 -8.328 15.040 1.00 94.75 194 ARG A O 1
ATOM 1573 N N . PHE A 1 195 ? -16.625 -6.335 15.027 1.00 96.69 195 PHE A N 1
ATOM 1574 C CA . PHE A 1 195 ? -16.581 -6.187 13.581 1.00 96.69 195 PHE A CA 1
ATOM 1575 C C . PHE A 1 195 ? -15.749 -4.983 13.166 1.00 96.69 195 PHE A C 1
ATOM 1577 O O . PHE A 1 195 ? -15.796 -3.931 13.808 1.00 96.69 195 PHE A O 1
ATOM 1584 N N . SER A 1 196 ? -15.024 -5.134 12.061 1.00 97.50 196 SER A N 1
ATOM 1585 C CA . SER A 1 196 ? -14.328 -4.048 11.377 1.00 97.50 196 SER A CA 1
ATOM 1586 C C . SER A 1 196 ? -14.683 -4.096 9.896 1.00 97.50 196 SER A C 1
ATOM 1588 O O . SER A 1 196 ? -14.300 -5.035 9.200 1.00 97.50 196 SER A O 1
ATOM 1590 N N . LEU A 1 197 ? -15.446 -3.109 9.432 1.00 98.19 197 LEU A N 1
ATOM 1591 C CA . LEU A 1 197 ? -15.728 -2.886 8.017 1.00 98.19 197 LEU A CA 1
ATOM 1592 C C . LEU A 1 197 ? -14.719 -1.876 7.481 1.00 98.19 197 LEU A C 1
ATOM 1594 O O . LEU A 1 197 ? -14.512 -0.829 8.089 1.00 98.19 197 LEU A O 1
ATOM 1598 N N . TYR A 1 198 ? -14.109 -2.157 6.344 1.00 98.25 198 TYR A N 1
ATOM 1599 C CA . TYR A 1 198 ? -13.187 -1.235 5.694 1.00 98.25 198 TYR A CA 1
ATOM 1600 C C . TYR A 1 198 ? -13.341 -1.308 4.186 1.00 98.25 198 TYR A C 1
ATOM 1602 O O . TYR A 1 198 ? -13.833 -2.293 3.636 1.00 98.25 198 TYR A O 1
ATOM 1610 N N . GLY A 1 199 ? -12.889 -0.263 3.513 1.00 97.81 199 GLY A N 1
ATOM 1611 C CA . GLY A 1 199 ? -12.871 -0.240 2.066 1.00 97.81 199 GLY A CA 1
ATOM 1612 C C . GLY A 1 199 ? -11.917 0.801 1.525 1.00 97.81 199 GLY A C 1
ATOM 1613 O O . GLY A 1 199 ? -11.481 1.700 2.244 1.00 97.81 199 GLY A O 1
ATOM 1614 N N . GLN A 1 200 ? -11.596 0.645 0.249 1.00 96.94 200 GLN A N 1
ATOM 1615 C CA . GLN A 1 200 ? -10.769 1.561 -0.523 1.00 96.94 200 GLN A CA 1
ATOM 1616 C C . GLN A 1 200 ? -11.457 1.800 -1.859 1.00 96.94 200 GLN A C 1
ATOM 1618 O O . GLN A 1 200 ? -12.000 0.871 -2.453 1.00 96.94 200 GLN A O 1
ATOM 1623 N N . LEU A 1 201 ? -11.431 3.034 -2.334 1.00 94.38 201 LEU A N 1
ATOM 1624 C CA . LEU A 1 201 ? -11.882 3.411 -3.663 1.00 94.38 201 LEU A CA 1
ATOM 1625 C C . LEU A 1 201 ? -10.768 4.207 -4.319 1.00 94.38 201 LEU A C 1
ATOM 1627 O O . LEU A 1 201 ? -10.258 5.165 -3.740 1.00 94.38 201 LEU A O 1
ATOM 1631 N N . VAL A 1 202 ? -10.420 3.810 -5.533 1.00 91.31 202 VAL A N 1
ATOM 1632 C CA . VAL A 1 202 ? -9.340 4.401 -6.309 1.00 91.31 202 VAL A CA 1
ATOM 1633 C C . VAL A 1 202 ? -9.897 4.845 -7.650 1.00 91.31 202 VAL A C 1
ATOM 1635 O O . VAL A 1 202 ? -10.619 4.100 -8.317 1.00 91.31 202 VAL A O 1
ATOM 1638 N N . ILE A 1 203 ? -9.571 6.071 -8.033 1.00 84.88 203 ILE A N 1
ATOM 1639 C CA . ILE A 1 203 ? -9.996 6.707 -9.270 1.00 84.88 203 ILE A CA 1
ATOM 1640 C C . ILE A 1 203 ? -8.742 7.196 -9.991 1.00 84.88 203 ILE A C 1
ATOM 1642 O O . ILE A 1 203 ? -7.980 8.014 -9.479 1.00 84.88 203 ILE A O 1
ATOM 1646 N N . ASP A 1 204 ? -8.558 6.670 -11.190 1.00 71.19 204 ASP A N 1
ATOM 1647 C CA . ASP A 1 204 ? -7.494 6.994 -12.129 1.00 71.19 204 ASP A CA 1
ATOM 1648 C C . ASP A 1 204 ? -8.121 7.850 -13.257 1.00 71.19 204 ASP A C 1
ATOM 1650 O O . ASP A 1 204 ? -9.247 7.575 -13.681 1.00 71.19 204 ASP A O 1
ATOM 1654 N N . GLU A 1 205 ? 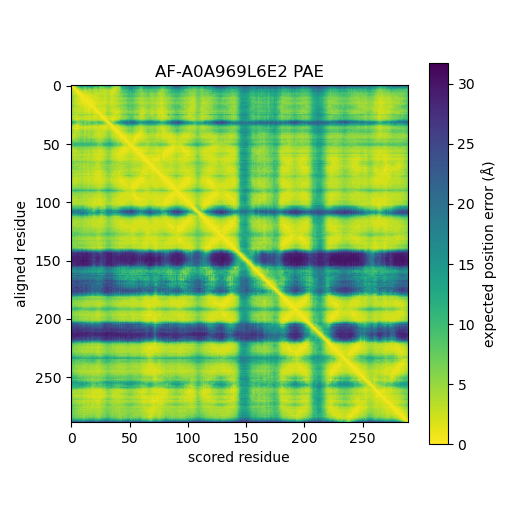-7.449 8.932 -13.670 1.00 63.28 205 GLU A N 1
ATOM 1655 C CA . GLU A 1 205 ? -7.951 9.998 -14.569 1.00 63.28 205 GLU A CA 1
ATOM 1656 C C . GLU A 1 205 ? -9.190 10.780 -14.051 1.00 63.28 205 GLU A C 1
ATOM 1658 O O . GLU A 1 205 ? -10.322 10.639 -14.523 1.00 63.28 205 GLU A O 1
ATOM 1663 N N . PHE A 1 206 ? -8.983 11.695 -13.093 1.00 57.84 206 PHE A N 1
ATOM 1664 C CA . PHE A 1 206 ? -10.048 12.558 -12.560 1.00 57.84 206 PHE A CA 1
ATOM 1665 C C . PHE A 1 206 ? -10.318 13.789 -13.449 1.00 57.84 206 PHE A C 1
ATOM 1667 O O . PHE A 1 206 ? -9.723 14.852 -13.274 1.00 57.84 206 PHE A O 1
ATOM 1674 N N . VAL A 1 207 ? -11.263 13.681 -14.389 1.00 53.62 207 VAL A N 1
ATOM 1675 C CA . VAL A 1 207 ? -11.780 14.835 -15.152 1.00 53.62 207 VAL A CA 1
ATOM 1676 C C . VAL A 1 207 ? -13.117 15.290 -14.555 1.00 53.62 207 VAL A C 1
ATOM 1678 O O . VAL A 1 207 ? -14.178 14.768 -14.905 1.00 53.62 207 VAL A O 1
ATOM 1681 N N . ILE A 1 208 ? -13.078 16.293 -13.663 1.00 45.75 208 ILE A N 1
ATOM 1682 C CA . ILE A 1 208 ? -14.252 16.858 -12.953 1.00 45.75 208 ILE A CA 1
ATOM 1683 C C . ILE A 1 208 ? -15.400 17.201 -13.913 1.00 45.75 208 ILE A C 1
ATOM 1685 O O . ILE A 1 208 ? -16.568 16.973 -13.595 1.00 45.75 208 ILE A O 1
ATOM 1689 N N . SER A 1 209 ? -15.084 17.712 -15.109 1.00 42.38 209 SER A N 1
ATOM 1690 C CA . SER A 1 209 ? -16.089 18.122 -16.096 1.00 42.38 209 SER A CA 1
ATOM 1691 C C . SER A 1 209 ? -16.868 16.960 -16.721 1.00 42.38 209 SER A C 1
ATOM 1693 O O . SER A 1 209 ? -17.951 17.197 -17.240 1.00 42.38 209 SER A O 1
ATOM 1695 N N . ARG A 1 210 ? -16.382 15.711 -16.642 1.00 47.97 210 ARG A N 1
ATOM 1696 C CA . ARG A 1 210 ? -17.018 14.540 -17.279 1.00 47.97 210 ARG A CA 1
ATOM 1697 C C . ARG A 1 210 ? -17.703 13.574 -16.314 1.00 47.97 210 ARG A C 1
ATOM 1699 O O . ARG A 1 210 ? -18.428 12.698 -16.765 1.00 47.97 210 ARG A O 1
ATOM 1706 N N . ILE A 1 211 ? -17.534 13.743 -15.001 1.00 45.28 211 ILE A N 1
ATOM 1707 C CA . ILE A 1 211 ? -18.267 12.960 -13.986 1.00 45.28 211 ILE A CA 1
ATOM 1708 C C . ILE A 1 211 ? -19.743 13.393 -13.905 1.00 45.28 211 ILE A C 1
ATOM 1710 O O . ILE A 1 211 ? -20.607 12.598 -13.536 1.00 45.28 211 ILE A O 1
ATOM 1714 N N . ARG A 1 212 ? -20.051 14.644 -14.278 1.00 47.03 212 ARG A N 1
ATOM 1715 C CA . ARG A 1 212 ? -21.421 15.186 -14.260 1.00 47.03 212 ARG A CA 1
ATOM 1716 C C . ARG A 1 212 ? -22.270 14.725 -15.446 1.00 47.03 212 ARG A C 1
ATOM 1718 O O . ARG A 1 212 ? -23.490 14.648 -15.318 1.00 47.03 212 ARG A O 1
ATOM 1725 N N . ASP A 1 213 ? -21.626 14.356 -16.548 1.00 44.62 213 ASP A N 1
ATOM 1726 C CA . ASP A 1 213 ? -22.290 13.817 -17.726 1.00 44.62 213 ASP A CA 1
ATOM 1727 C C . ASP A 1 213 ? -22.345 12.294 -17.597 1.00 44.62 213 ASP A C 1
ATOM 1729 O O . ASP A 1 213 ? -21.374 11.586 -17.859 1.00 44.62 213 ASP A O 1
ATOM 1733 N N . TRP A 1 214 ? -23.506 11.776 -17.195 1.00 43.00 214 TRP A N 1
ATOM 1734 C CA . TRP A 1 214 ? -23.864 10.351 -17.106 1.00 43.00 214 TRP A CA 1
ATOM 1735 C C . TRP A 1 214 ? -23.818 9.594 -18.464 1.00 43.00 214 TRP A C 1
ATOM 1737 O O . TRP A 1 214 ? -24.560 8.646 -18.694 1.00 43.00 214 TRP A O 1
ATOM 1747 N N . ASN A 1 215 ? -22.934 9.979 -19.387 1.00 42.00 215 ASN A N 1
ATOM 1748 C CA . ASN A 1 215 ? -22.856 9.510 -20.772 1.00 42.00 215 ASN A CA 1
ATOM 1749 C C . ASN A 1 215 ? -21.822 8.392 -20.999 1.00 42.00 215 ASN A C 1
ATOM 1751 O O . ASN A 1 215 ? -21.221 8.294 -22.067 1.00 42.00 215 ASN A O 1
ATOM 1755 N N . GLY A 1 216 ? -21.606 7.522 -20.007 1.00 44.78 216 GLY A N 1
ATOM 1756 C CA . GLY A 1 216 ? -20.871 6.268 -20.222 1.00 44.78 216 GLY A CA 1
ATOM 1757 C C . GLY A 1 216 ? -19.439 6.449 -20.742 1.00 44.78 216 GLY A C 1
ATOM 1758 O O . GLY A 1 216 ? -18.984 5.676 -21.588 1.00 44.78 216 GLY A O 1
ATOM 1759 N N . TRP A 1 217 ? -18.718 7.470 -20.265 1.00 45.31 217 TRP A N 1
ATOM 1760 C CA . TRP A 1 217 ? -17.337 7.699 -20.683 1.00 45.31 217 TRP A CA 1
ATOM 1761 C C . TRP A 1 217 ? -16.456 6.496 -20.314 1.00 45.31 217 TRP A C 1
ATOM 1763 O O . TRP A 1 217 ? -16.318 6.118 -19.149 1.00 45.31 217 TRP A O 1
ATOM 1773 N N . ARG A 1 218 ? -15.834 5.893 -21.334 1.00 49.84 218 ARG A N 1
ATOM 1774 C CA . ARG A 1 218 ? -14.917 4.747 -21.210 1.00 49.84 218 ARG A CA 1
ATOM 1775 C C . ARG A 1 218 ? -13.603 5.075 -20.474 1.00 49.84 218 ARG A C 1
ATOM 1777 O O . ARG A 1 218 ? -12.805 4.166 -20.287 1.00 49.84 218 ARG A O 1
ATOM 1784 N N . GLY A 1 219 ? -13.395 6.331 -20.059 1.00 53.28 219 GLY A N 1
ATOM 1785 C CA . GLY A 1 219 ? -12.213 6.806 -19.325 1.00 53.28 219 GLY A CA 1
ATOM 1786 C C . GLY A 1 219 ? -12.278 6.669 -17.799 1.00 53.28 219 GLY A C 1
ATOM 1787 O O . GLY A 1 219 ? -11.262 6.848 -17.149 1.00 53.28 219 GLY A O 1
ATOM 1788 N N . ASN A 1 220 ? -13.422 6.300 -17.200 1.00 60.88 220 ASN A N 1
ATOM 1789 C CA . ASN A 1 220 ? -13.495 6.082 -15.746 1.00 60.88 220 ASN A CA 1
ATOM 1790 C C . ASN A 1 220 ? -12.793 4.772 -15.342 1.00 60.88 220 ASN A C 1
ATOM 1792 O O . ASN A 1 220 ? -13.435 3.720 -15.192 1.00 60.88 220 ASN A O 1
ATOM 1796 N N . LYS A 1 221 ? -11.475 4.849 -15.162 1.00 78.25 221 LYS A N 1
ATOM 1797 C CA . LYS A 1 221 ? -10.628 3.802 -14.595 1.00 78.25 221 LYS A CA 1
ATOM 1798 C C . LYS A 1 221 ? -10.786 3.830 -13.077 1.00 78.25 221 LYS A C 1
ATOM 1800 O O . LYS A 1 221 ? -10.358 4.756 -12.400 1.00 78.25 221 LYS A O 1
ATOM 1805 N N . GLN A 1 222 ? -11.468 2.826 -12.539 1.00 86.31 222 GLN A N 1
ATOM 1806 C CA . GLN A 1 222 ? -11.761 2.742 -11.112 1.00 86.31 222 GLN A CA 1
ATOM 1807 C C . GLN A 1 222 ? -11.419 1.363 -10.576 1.00 86.31 222 GLN A C 1
ATOM 1809 O O . GLN A 1 222 ? -11.620 0.348 -11.254 1.00 86.31 222 GLN A O 1
ATOM 1814 N N . SER A 1 223 ? -10.958 1.330 -9.336 1.00 92.81 223 SER A N 1
ATOM 1815 C CA . SER A 1 223 ? -10.816 0.102 -8.573 1.00 92.81 223 SER A CA 1
ATOM 1816 C C . SER A 1 223 ? -11.365 0.292 -7.165 1.00 92.81 223 SER A C 1
ATOM 1818 O O . SER A 1 223 ? -11.512 1.414 -6.674 1.00 92.81 223 SER A O 1
ATOM 1820 N N . GLY A 1 224 ? -11.729 -0.810 -6.526 1.00 94.88 224 GLY A N 1
ATOM 1821 C CA . GLY A 1 224 ? -12.331 -0.780 -5.210 1.00 94.88 224 GLY A CA 1
ATOM 1822 C C . GLY A 1 224 ? -12.039 -2.034 -4.411 1.00 94.88 224 GLY A C 1
ATOM 1823 O O . GLY A 1 224 ? -11.810 -3.113 -4.957 1.00 94.88 224 GLY A O 1
ATOM 1824 N N . GLN A 1 225 ? -12.085 -1.862 -3.099 1.00 97.62 225 GLN A N 1
ATOM 1825 C CA . GLN A 1 225 ? -12.020 -2.924 -2.118 1.00 97.62 225 GLN A CA 1
ATOM 1826 C C . GLN A 1 225 ? -13.101 -2.702 -1.067 1.00 97.62 225 GLN A C 1
ATOM 1828 O O . GLN A 1 225 ? -13.302 -1.580 -0.599 1.00 97.62 225 GLN A O 1
ATOM 1833 N N . LEU A 1 226 ? -13.747 -3.786 -0.653 1.00 98.12 226 LEU A N 1
ATOM 1834 C CA . LEU A 1 226 ? -14.623 -3.818 0.510 1.00 98.12 226 LEU A CA 1
ATOM 1835 C C . LEU A 1 226 ? -14.329 -5.081 1.310 1.00 98.12 226 LEU A C 1
ATOM 1837 O O . LEU A 1 226 ? -14.364 -6.180 0.761 1.00 98.12 226 LEU A O 1
ATOM 1841 N N . GLY A 1 227 ? -14.056 -4.935 2.602 1.00 97.75 227 GLY A N 1
ATOM 1842 C CA . GLY A 1 227 ? -13.758 -6.063 3.469 1.00 97.75 227 GLY A CA 1
ATOM 1843 C C . GLY A 1 227 ? -14.402 -5.956 4.842 1.00 97.75 227 GLY A C 1
ATOM 1844 O O . GLY A 1 227 ? -14.622 -4.867 5.373 1.00 97.75 227 GLY A O 1
ATOM 1845 N N . LEU A 1 228 ? -14.712 -7.118 5.409 1.00 98.12 228 LEU A N 1
ATOM 1846 C CA . LEU A 1 228 ? -15.299 -7.279 6.730 1.00 98.12 228 LEU A CA 1
ATOM 1847 C C . LEU A 1 228 ? -14.452 -8.261 7.537 1.00 98.12 228 LEU A C 1
ATOM 1849 O O . LEU A 1 228 ? -14.233 -9.395 7.117 1.00 98.12 228 LEU A O 1
ATOM 1853 N N . LYS A 1 229 ? -14.025 -7.831 8.723 1.00 97.25 229 LYS A N 1
ATOM 1854 C CA . LYS A 1 229 ? -13.437 -8.691 9.754 1.00 97.25 229 LYS A CA 1
ATOM 1855 C C . LYS A 1 229 ? -14.462 -8.937 10.851 1.00 97.25 229 LYS A C 1
ATOM 1857 O O . LYS A 1 229 ? -15.083 -7.985 11.323 1.00 97.25 229 LYS A O 1
ATOM 1862 N N . TYR A 1 230 ? -14.604 -10.191 11.255 1.00 96.56 230 TYR A N 1
ATOM 1863 C CA . TYR A 1 230 ? -15.374 -10.640 12.404 1.00 96.56 230 TYR A CA 1
ATOM 1864 C C . TYR A 1 230 ? -14.425 -11.337 13.384 1.00 96.56 230 TYR A C 1
ATOM 1866 O O . TYR A 1 230 ? -13.884 -12.396 13.078 1.00 96.56 230 TYR A O 1
ATOM 1874 N N . LEU A 1 231 ? -14.222 -10.699 14.534 1.00 94.75 231 LEU A N 1
ATOM 1875 C CA . LEU A 1 231 ? -13.376 -11.156 15.629 1.00 94.75 231 LEU A CA 1
ATOM 1876 C C . LEU A 1 231 ? -14.160 -12.047 16.596 1.00 94.75 231 LEU A C 1
ATOM 1878 O O . LEU A 1 231 ? -15.340 -11.784 16.864 1.00 94.75 231 LEU A O 1
ATOM 1882 N N . ASP A 1 232 ? -13.480 -13.047 17.151 1.00 93.88 232 ASP A N 1
ATOM 1883 C CA . ASP A 1 232 ? -14.038 -14.040 18.078 1.00 93.88 232 ASP A CA 1
ATOM 1884 C C . ASP A 1 232 ? -15.335 -14.672 17.546 1.00 93.88 232 ASP A C 1
ATOM 1886 O O . ASP A 1 232 ? -16.436 -14.555 18.114 1.00 93.88 232 ASP A O 1
ATOM 1890 N N . VAL A 1 233 ? -15.207 -15.315 16.386 1.00 92.31 233 VAL A N 1
ATOM 1891 C CA . VAL A 1 233 ? -16.318 -15.915 15.648 1.00 92.31 233 VAL A CA 1
ATOM 1892 C C . VAL A 1 233 ? -17.047 -16.918 16.534 1.00 92.31 233 VAL A C 1
ATOM 1894 O O . VAL A 1 233 ? -16.447 -17.815 17.123 1.00 92.31 233 VAL A O 1
ATOM 1897 N N . ALA A 1 234 ? -18.367 -16.752 16.641 1.00 89.44 234 ALA A N 1
ATOM 1898 C CA . ALA A 1 234 ? -19.235 -17.574 17.487 1.00 89.44 234 ALA A CA 1
ATOM 1899 C C . ALA A 1 234 ? -18.800 -17.655 18.971 1.00 89.44 234 ALA A C 1
ATOM 1901 O O . ALA A 1 234 ? -19.215 -18.562 19.687 1.00 89.44 234 ALA A O 1
ATOM 1902 N N . GLY A 1 235 ? -18.000 -16.693 19.453 1.00 88.38 235 GLY A N 1
ATOM 1903 C CA . GLY A 1 235 ? -17.496 -16.664 20.829 1.00 88.38 235 GLY A CA 1
ATOM 1904 C C . GLY A 1 235 ? -16.263 -17.535 21.075 1.00 88.38 235 GLY A C 1
ATOM 1905 O O . GLY A 1 235 ? -15.852 -17.671 22.226 1.00 88.38 235 GLY A O 1
ATOM 1906 N N . VAL A 1 236 ? -15.665 -18.109 20.027 1.00 92.06 236 VAL A N 1
ATOM 1907 C CA . VAL A 1 236 ? -14.375 -18.795 20.125 1.00 92.06 236 VAL A CA 1
ATOM 1908 C C . VAL A 1 236 ? -13.274 -17.740 20.148 1.00 92.06 236 VAL A C 1
ATOM 1910 O O . VAL A 1 236 ? -13.091 -17.021 19.169 1.00 92.06 236 VAL A O 1
ATOM 1913 N N . ALA A 1 237 ? -12.558 -17.645 21.268 1.00 90.94 237 ALA A N 1
ATOM 1914 C CA . ALA A 1 237 ? -11.471 -16.685 21.428 1.00 90.94 237 ALA A CA 1
ATOM 1915 C C . ALA A 1 237 ? -10.367 -16.908 20.381 1.00 90.94 237 ALA A C 1
ATOM 1917 O O . ALA A 1 237 ? -9.980 -18.053 20.127 1.00 90.94 237 ALA A O 1
ATOM 1918 N N . ASN A 1 238 ? -9.854 -15.815 19.811 1.00 91.69 238 ASN A N 1
ATOM 1919 C CA . ASN A 1 238 ? -8.769 -15.793 18.819 1.00 91.69 238 ASN A CA 1
ATOM 1920 C C . ASN A 1 238 ? -9.101 -16.510 17.499 1.00 91.69 238 ASN A C 1
ATOM 1922 O O . ASN A 1 238 ? -8.193 -16.918 16.765 1.00 91.69 238 ASN A O 1
ATOM 1926 N N . LEU A 1 239 ? -10.391 -16.707 17.212 1.00 95.12 239 LEU A N 1
ATOM 1927 C CA . LEU A 1 239 ? -10.874 -17.179 15.922 1.00 95.12 239 LEU A CA 1
ATOM 1928 C C . LEU A 1 239 ? -11.432 -15.994 15.136 1.00 95.12 239 LEU A C 1
ATOM 1930 O O . LEU A 1 239 ? -12.531 -15.523 15.420 1.00 95.12 239 LEU A O 1
ATOM 1934 N N . ASP A 1 240 ? -10.701 -15.561 14.116 1.00 95.69 240 ASP A N 1
ATOM 1935 C CA . ASP A 1 240 ? -11.065 -14.417 13.288 1.00 95.69 240 ASP A CA 1
ATOM 1936 C C . ASP A 1 240 ? -11.457 -14.865 11.881 1.00 95.69 240 ASP A C 1
ATOM 1938 O O . ASP A 1 240 ? -10.767 -15.666 11.242 1.00 95.69 240 ASP A O 1
ATOM 1942 N N . LEU A 1 241 ? -12.546 -14.298 11.369 1.00 96.50 241 LEU A N 1
ATOM 1943 C CA . LEU A 1 241 ? -12.980 -14.445 9.985 1.00 96.50 241 LEU A CA 1
ATOM 1944 C C . LEU A 1 241 ? -12.808 -13.116 9.249 1.00 96.50 241 LEU A C 1
ATOM 1946 O O . LEU A 1 241 ? -13.228 -12.066 9.730 1.00 96.50 241 LEU A O 1
ATOM 1950 N N . GLN A 1 242 ? -12.244 -13.165 8.050 1.00 97.19 242 GLN A N 1
ATOM 1951 C CA . GLN A 1 242 ? -12.108 -12.026 7.152 1.00 97.19 242 GLN A CA 1
ATOM 1952 C C . GLN A 1 242 ? -12.682 -12.385 5.786 1.00 97.19 242 GLN A C 1
ATOM 1954 O O . GLN A 1 242 ? -12.353 -13.431 5.227 1.00 97.19 242 GLN A O 1
ATOM 1959 N N . ALA A 1 243 ? -13.515 -11.506 5.243 1.00 97.88 243 ALA A N 1
ATOM 1960 C CA . ALA A 1 243 ? -14.007 -11.584 3.876 1.00 97.88 243 ALA A CA 1
ATOM 1961 C C . ALA A 1 243 ? -13.644 -10.297 3.134 1.00 97.88 243 ALA A C 1
ATOM 1963 O O . ALA A 1 243 ? -13.842 -9.212 3.677 1.00 97.88 243 ALA A O 1
ATOM 1964 N N . GLU A 1 244 ? -13.130 -10.406 1.910 1.00 97.69 244 GLU A N 1
ATOM 1965 C CA . GLU A 1 244 ? -12.775 -9.265 1.063 1.00 97.69 244 GLU A CA 1
ATOM 1966 C C . GLU A 1 244 ? -13.275 -9.439 -0.363 1.00 97.69 244 GLU A C 1
ATOM 1968 O O . GLU A 1 244 ? -13.240 -10.534 -0.927 1.00 97.69 244 GLU A O 1
ATOM 1973 N N . LEU A 1 245 ? -13.700 -8.322 -0.941 1.00 97.56 245 LEU A N 1
ATOM 1974 C CA . LEU A 1 245 ? -14.064 -8.160 -2.337 1.00 97.56 245 LEU A CA 1
ATOM 1975 C C . LEU A 1 245 ? -13.119 -7.130 -2.943 1.00 97.56 245 LEU A C 1
ATOM 1977 O O . LEU A 1 245 ? -13.086 -5.995 -2.468 1.00 97.56 245 LEU A O 1
ATOM 1981 N N . ASN A 1 246 ? -12.391 -7.507 -3.989 1.00 97.50 246 ASN A N 1
ATOM 1982 C CA . ASN A 1 246 ? -11.485 -6.621 -4.714 1.00 97.50 246 ASN A CA 1
ATOM 1983 C C . ASN A 1 246 ? -11.897 -6.574 -6.190 1.00 97.50 246 ASN A C 1
ATOM 1985 O O . ASN A 1 246 ? -12.144 -7.607 -6.814 1.00 97.50 246 ASN A O 1
ATOM 1989 N N . ILE A 1 247 ? -11.972 -5.374 -6.757 1.00 94.94 247 ILE A N 1
ATOM 1990 C CA . ILE A 1 247 ? -12.331 -5.148 -8.157 1.00 94.94 247 ILE A CA 1
ATOM 1991 C C . ILE A 1 247 ? -11.402 -4.103 -8.762 1.00 94.94 247 ILE A C 1
ATOM 1993 O O . ILE A 1 247 ? -11.221 -3.030 -8.195 1.00 94.94 247 ILE A O 1
ATOM 1997 N N . ALA A 1 248 ? -10.866 -4.373 -9.948 1.00 93.06 248 ALA A N 1
ATOM 1998 C CA . ALA A 1 248 ? -10.183 -3.365 -10.752 1.00 93.06 248 ALA A CA 1
ATOM 1999 C C . ALA A 1 248 ? -10.655 -3.441 -12.199 1.00 93.06 248 ALA A C 1
ATOM 2001 O O . ALA A 1 248 ? -10.611 -4.501 -12.827 1.00 93.06 248 ALA A O 1
ATOM 2002 N N . ARG A 1 249 ? -11.084 -2.305 -12.755 1.00 88.25 249 ARG A N 1
ATOM 2003 C CA . ARG A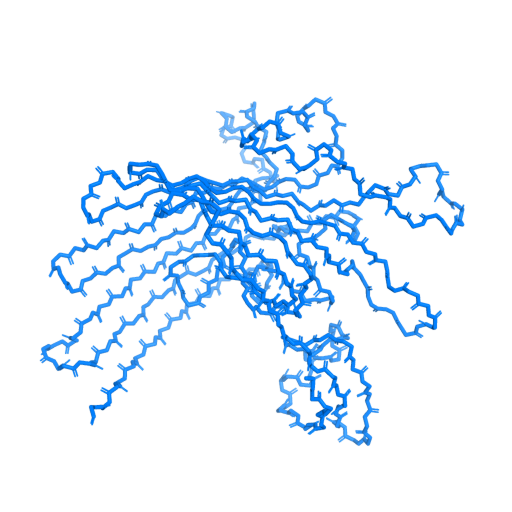 1 249 ? -11.427 -2.217 -14.179 1.00 88.25 249 ARG A CA 1
ATOM 2004 C C . ARG A 1 249 ? -10.176 -2.398 -15.060 1.00 88.25 249 ARG A C 1
ATOM 2006 O O . ARG A 1 249 ? -9.050 -2.259 -14.576 1.00 88.25 249 ARG A O 1
ATOM 2013 N N . PRO A 1 250 ? -10.339 -2.707 -16.357 1.00 83.94 250 PRO A N 1
ATOM 2014 C CA . PRO A 1 250 ? -9.230 -2.673 -17.303 1.00 83.94 250 PRO A CA 1
ATOM 2015 C C . PRO A 1 250 ? -8.494 -1.331 -17.292 1.00 83.94 250 PRO A C 1
ATOM 2017 O O . PRO A 1 250 ? -9.126 -0.282 -17.171 1.00 83.94 250 PRO A O 1
ATOM 2020 N N . TYR A 1 251 ? -7.172 -1.383 -17.463 1.00 82.00 251 TYR A N 1
ATOM 2021 C CA . TYR A 1 251 ? -6.273 -0.229 -17.602 1.00 82.00 251 TYR A CA 1
ATOM 2022 C C . TYR A 1 251 ? -6.132 0.702 -16.390 1.00 82.00 251 TYR A C 1
ATOM 2024 O O . TYR A 1 251 ? -5.359 1.657 -16.472 1.00 82.00 251 TYR A O 1
ATOM 2032 N N . VAL A 1 252 ? -6.809 0.430 -15.270 1.00 77.25 252 VAL A N 1
ATOM 2033 C CA . VAL A 1 252 ? -6.508 1.097 -13.993 1.00 77.25 252 VAL A CA 1
ATOM 2034 C C . VAL A 1 252 ? -5.048 0.812 -13.660 1.00 77.25 252 VAL A C 1
ATOM 2036 O O . VAL A 1 252 ? -4.625 -0.329 -13.835 1.00 77.25 252 VAL A O 1
ATOM 2039 N N . TYR A 1 253 ? -4.283 1.820 -13.232 1.00 82.62 253 TYR A N 1
ATOM 2040 C CA . TYR A 1 253 ? -2.852 1.712 -12.893 1.00 82.62 253 TYR A CA 1
ATOM 2041 C C . TYR A 1 253 ? -1.880 1.640 -14.079 1.00 82.62 253 TYR A C 1
ATOM 2043 O O . TYR A 1 253 ? -0.660 1.649 -13.875 1.00 82.62 253 TYR A O 1
ATOM 2051 N N . SER A 1 254 ? -2.395 1.572 -15.308 1.00 80.88 254 SER A N 1
ATOM 2052 C CA . SER A 1 254 ? -1.581 1.519 -16.525 1.00 80.88 254 SER A CA 1
ATOM 2053 C C . SER A 1 254 ? -1.362 2.909 -17.119 1.00 80.88 254 SER A C 1
ATOM 2055 O O . SER A 1 254 ? -2.210 3.793 -16.999 1.00 80.88 254 SER A O 1
ATOM 2057 N N . HIS A 1 255 ? -0.235 3.088 -17.804 1.00 73.31 255 HIS A N 1
ATOM 2058 C CA . HIS A 1 255 ? 0.102 4.327 -18.495 1.00 73.31 255 HIS A CA 1
ATOM 2059 C C . HIS A 1 255 ? 0.773 4.019 -19.836 1.00 73.31 255 HIS A C 1
ATOM 2061 O O . HIS A 1 255 ? 1.395 2.972 -19.994 1.00 73.31 255 HIS A O 1
ATOM 2067 N N . ASN A 1 256 ? 0.694 4.943 -20.799 1.00 64.56 256 ASN A N 1
ATOM 2068 C CA . ASN A 1 256 ? 1.307 4.760 -22.125 1.00 64.56 256 ASN A CA 1
ATOM 2069 C C . ASN A 1 256 ? 2.845 4.686 -22.072 1.00 64.56 256 ASN A C 1
ATOM 2071 O O . ASN A 1 256 ? 3.482 4.219 -23.012 1.00 64.56 256 ASN A O 1
ATOM 2075 N N . PHE A 1 257 ? 3.438 5.150 -20.970 1.00 65.31 257 PHE A N 1
ATOM 2076 C CA . PHE A 1 257 ? 4.873 5.111 -20.719 1.00 65.31 257 PHE A CA 1
ATOM 2077 C C . PHE A 1 257 ? 5.163 4.319 -19.439 1.00 65.31 257 PHE A C 1
ATOM 2079 O O . PHE A 1 257 ? 4.565 4.608 -18.401 1.00 65.31 257 PHE A O 1
ATOM 2086 N N . ARG A 1 258 ? 6.163 3.424 -19.480 1.00 66.00 258 ARG A N 1
ATOM 2087 C CA . ARG A 1 258 ? 6.664 2.608 -18.342 1.00 66.00 258 ARG A CA 1
ATOM 2088 C C . ARG A 1 258 ? 7.033 3.402 -17.076 1.00 66.00 258 ARG A C 1
ATOM 2090 O O . ARG A 1 258 ? 7.113 2.889 -15.962 1.00 66.00 258 ARG A O 1
ATOM 2097 N N . TYR A 1 259 ? 7.268 4.696 -17.251 1.00 73.50 259 TYR A N 1
ATOM 2098 C CA . TYR A 1 259 ? 7.610 5.616 -16.179 1.00 73.50 259 TYR A CA 1
ATOM 2099 C C . TYR A 1 259 ? 6.406 6.135 -15.383 1.00 73.50 259 TYR A C 1
ATOM 2101 O O . TYR A 1 259 ? 6.619 6.692 -14.314 1.00 73.50 259 TYR A O 1
ATOM 2109 N N . GLY A 1 260 ? 5.179 5.964 -15.888 1.00 71.06 260 GLY A N 1
ATOM 2110 C CA . GLY A 1 260 ? 3.937 6.408 -15.240 1.00 71.06 260 GLY A CA 1
ATOM 2111 C C . GLY A 1 260 ? 3.006 5.269 -14.810 1.00 71.06 260 GLY A C 1
ATOM 2112 O O . GLY A 1 260 ? 1.932 5.523 -14.280 1.00 71.06 260 GLY A O 1
ATOM 2113 N N . GLU A 1 261 ? 3.370 4.009 -15.052 1.00 82.94 261 GLU A N 1
ATOM 2114 C CA . GLU A 1 261 ? 2.615 2.853 -14.548 1.00 82.94 261 GLU A CA 1
ATOM 2115 C C . GLU A 1 261 ? 2.931 2.572 -13.072 1.00 82.94 261 GLU A C 1
ATOM 2117 O O . GLU A 1 261 ? 4.069 2.751 -12.621 1.00 82.94 261 GLU A O 1
ATOM 2122 N N . TYR A 1 262 ? 1.947 2.067 -12.324 1.00 89.00 262 TYR A N 1
ATOM 2123 C CA . TYR A 1 262 ? 2.095 1.713 -10.905 1.00 89.00 262 TYR A CA 1
ATOM 2124 C C . TYR A 1 262 ? 2.725 0.324 -10.738 1.00 89.00 262 TYR A C 1
ATOM 2126 O O . TYR A 1 262 ? 2.145 -0.611 -10.181 1.00 89.00 262 TYR A O 1
ATOM 2134 N N . SER A 1 263 ? 3.947 0.205 -11.242 1.00 91.50 263 SER A N 1
ATOM 2135 C CA . SER A 1 263 ? 4.789 -0.985 -11.168 1.00 91.50 263 SER A CA 1
ATOM 2136 C C . SER A 1 263 ? 6.131 -0.665 -10.508 1.00 91.50 263 SER A C 1
ATOM 2138 O O . SER A 1 263 ? 6.574 0.483 -10.475 1.00 91.50 263 SER A O 1
ATOM 2140 N N . HIS A 1 264 ? 6.806 -1.681 -9.996 1.00 91.81 264 HIS A N 1
ATOM 2141 C CA . HIS A 1 264 ? 8.163 -1.597 -9.485 1.00 91.81 264 HIS A CA 1
ATOM 2142 C C . HIS A 1 264 ? 8.848 -2.944 -9.685 1.00 91.81 264 HIS A C 1
ATOM 2144 O O . HIS A 1 264 ? 8.332 -3.957 -9.219 1.00 91.81 264 HIS A O 1
ATOM 2150 N N . TYR A 1 265 ? 9.991 -2.971 -10.379 1.00 89.06 265 TYR A N 1
ATOM 2151 C CA . TYR A 1 265 ? 10.647 -4.237 -10.754 1.00 89.06 265 TYR A CA 1
ATOM 2152 C C . TYR A 1 265 ? 9.696 -5.189 -11.511 1.00 89.06 265 TYR A C 1
ATOM 2154 O O . TYR A 1 265 ? 9.594 -6.365 -11.173 1.00 89.06 265 TYR A O 1
ATOM 2162 N N . ASN A 1 266 ? 8.942 -4.668 -12.488 1.00 89.25 266 ASN A N 1
ATOM 2163 C CA . ASN A 1 266 ? 7.919 -5.399 -13.259 1.00 89.25 266 ASN A CA 1
ATOM 2164 C C . ASN A 1 266 ? 6.806 -6.052 -12.416 1.00 89.25 266 ASN A C 1
ATOM 2166 O O . ASN A 1 266 ? 6.049 -6.887 -12.908 1.00 89.25 266 ASN A O 1
ATOM 2170 N N . GLN A 1 267 ? 6.682 -5.670 -11.145 1.00 92.38 267 GLN A N 1
ATOM 2171 C CA . GLN A 1 267 ? 5.647 -6.150 -10.237 1.00 92.38 267 GLN A CA 1
ATOM 2172 C C . GLN A 1 267 ? 4.665 -5.018 -9.927 1.00 92.38 267 GLN A C 1
ATOM 2174 O O . GLN A 1 267 ? 5.093 -3.868 -9.811 1.00 92.38 267 GLN A O 1
ATOM 2179 N N . PRO A 1 268 ? 3.364 -5.297 -9.758 1.00 92.25 268 PRO A N 1
ATOM 2180 C CA . PRO A 1 268 ? 2.403 -4.285 -9.332 1.00 92.25 268 PRO A CA 1
ATOM 2181 C C . PRO A 1 268 ? 2.773 -3.685 -7.967 1.00 92.25 268 PRO A C 1
ATOM 2183 O O . PRO A 1 268 ? 3.063 -4.423 -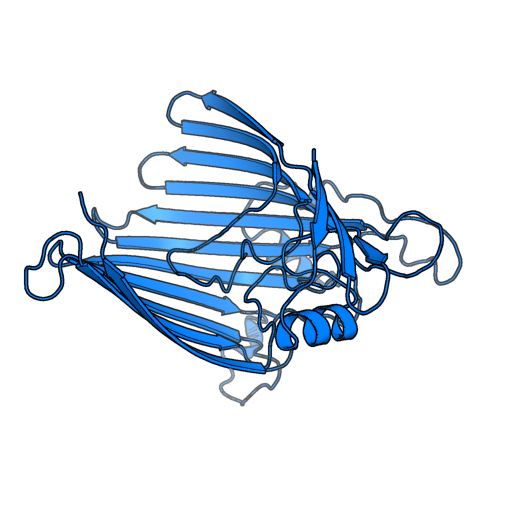7.026 1.00 92.25 268 PRO A O 1
ATOM 2186 N N . LEU A 1 269 ? 2.718 -2.354 -7.845 1.00 92.25 269 LEU A N 1
ATOM 2187 C CA . LEU A 1 269 ? 2.802 -1.652 -6.550 1.00 92.25 269 LEU A CA 1
ATOM 2188 C C . LEU A 1 269 ? 1.506 -1.762 -5.745 1.00 92.25 269 LEU A C 1
ATOM 2190 O O . LEU A 1 269 ? 1.488 -1.536 -4.541 1.00 92.25 269 LEU A O 1
ATOM 2194 N N . VAL A 1 270 ? 0.408 -2.045 -6.433 1.00 92.62 270 VAL A N 1
ATOM 2195 C CA . VAL A 1 270 ? -0.950 -2.105 -5.895 1.00 92.62 270 VAL A CA 1
ATOM 2196 C C . VAL A 1 270 ? -1.353 -3.569 -5.711 1.00 92.62 270 VAL A C 1
ATOM 2198 O O . VAL A 1 270 ? -0.517 -4.409 -5.383 1.00 92.62 270 VAL A O 1
ATOM 2201 N N . HIS A 1 271 ? -2.622 -3.902 -5.934 1.00 94.06 271 HIS A N 1
ATOM 2202 C CA . HIS A 1 271 ? -3.100 -5.274 -5.901 1.00 94.06 271 HIS A CA 1
ATOM 2203 C C . HIS A 1 271 ? -2.226 -6.214 -6.764 1.00 94.06 271 HIS A C 1
ATOM 2205 O O . HIS A 1 271 ? -1.941 -5.870 -7.914 1.00 94.06 271 HIS A O 1
ATOM 2211 N N . PRO A 1 272 ? -1.865 -7.426 -6.292 1.00 90.75 272 PRO A N 1
ATOM 2212 C CA . PRO A 1 272 ? -1.001 -8.357 -7.034 1.00 90.75 272 PRO A CA 1
ATOM 2213 C C . PRO A 1 272 ? -1.512 -8.753 -8.424 1.00 90.75 272 PRO A C 1
ATOM 2215 O O . PRO A 1 272 ? -0.732 -9.138 -9.286 1.00 90.75 272 PRO A O 1
ATOM 2218 N N . LEU A 1 273 ? -2.826 -8.676 -8.643 1.00 90.31 273 LEU A N 1
ATOM 2219 C CA . LEU A 1 273 ? -3.457 -8.958 -9.939 1.00 90.31 273 LEU A CA 1
ATOM 2220 C C . LEU A 1 273 ? -3.430 -7.759 -10.906 1.00 90.31 273 LEU A C 1
ATOM 2222 O O . LEU A 1 273 ? -3.809 -7.904 -12.064 1.00 90.31 273 LEU A O 1
ATOM 2226 N N . GLY A 1 274 ? -2.993 -6.579 -10.458 1.00 90.06 274 GLY A N 1
ATOM 2227 C CA . GLY A 1 274 ? -2.923 -5.369 -11.272 1.00 90.06 274 GLY A CA 1
ATOM 2228 C C . GLY A 1 274 ? -4.303 -4.825 -11.646 1.00 90.06 274 GLY A C 1
ATOM 2229 O O . GLY A 1 274 ? -4.971 -4.197 -10.828 1.00 90.06 274 GLY A O 1
ATOM 2230 N N . ALA A 1 275 ?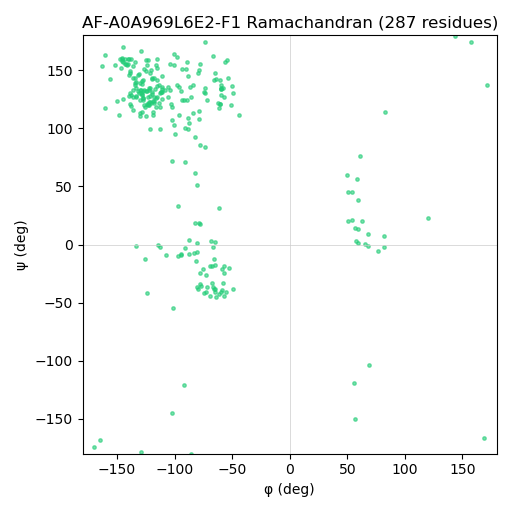 -4.723 -5.047 -12.890 1.00 90.12 275 ALA A N 1
ATOM 2231 C CA . ALA A 1 275 ? -5.943 -4.494 -13.477 1.00 90.12 275 ALA A CA 1
ATOM 2232 C C . ALA A 1 275 ? -6.804 -5.586 -14.126 1.00 90.12 275 ALA A C 1
ATOM 2234 O O . ALA A 1 275 ? -6.324 -6.684 -14.389 1.00 90.12 275 ALA A O 1
ATOM 2235 N N . ASN A 1 276 ? -8.060 -5.256 -14.450 1.00 92.38 276 ASN A N 1
ATOM 2236 C CA . ASN A 1 276 ? -9.014 -6.163 -15.103 1.00 92.38 276 ASN A CA 1
ATOM 2237 C C . ASN A 1 276 ? -9.288 -7.460 -14.317 1.00 92.38 276 ASN A C 1
ATOM 2239 O O . ASN A 1 276 ? -9.116 -8.563 -14.837 1.00 92.38 276 ASN A O 1
ATOM 2243 N N . PHE A 1 277 ? -9.720 -7.337 -13.062 1.00 94.19 277 PHE A N 1
ATOM 2244 C CA . PHE A 1 277 ? -10.011 -8.505 -12.235 1.00 94.19 277 PHE A CA 1
ATOM 2245 C C . PHE A 1 277 ? -11.178 -8.290 -11.267 1.00 94.19 277 PHE A C 1
ATOM 2247 O O . PHE A 1 277 ? -11.538 -7.162 -10.918 1.00 94.19 277 PHE A O 1
ATOM 2254 N N . TYR A 1 278 ? -11.714 -9.423 -10.810 1.00 94.75 278 TYR A N 1
ATOM 2255 C CA . TYR A 1 278 ? -12.633 -9.555 -9.685 1.00 94.75 278 TYR A CA 1
ATOM 2256 C C . TYR A 1 278 ? -12.085 -10.658 -8.775 1.00 94.75 278 TYR A C 1
ATOM 2258 O O . TYR A 1 278 ? -11.846 -11.771 -9.243 1.00 94.75 278 TYR A O 1
ATOM 2266 N N . GLU A 1 279 ? -11.862 -10.357 -7.499 1.00 96.12 279 GLU A N 1
ATOM 2267 C CA . GLU A 1 279 ? -11.338 -11.307 -6.516 1.00 96.12 279 GLU A CA 1
ATOM 2268 C C . GLU A 1 279 ? -12.229 -11.327 -5.271 1.00 96.12 279 GLU A C 1
ATOM 2270 O O . GLU A 1 279 ? -12.673 -10.289 -4.775 1.00 96.12 279 GLU A O 1
ATOM 2275 N N . TYR A 1 280 ? -12.460 -12.538 -4.770 1.00 96.75 280 TYR A N 1
ATOM 2276 C CA . TYR A 1 280 ? -13.148 -12.817 -3.519 1.00 96.75 280 TYR A CA 1
ATOM 2277 C C . TYR A 1 280 ? -12.165 -13.555 -2.615 1.00 96.75 280 TYR A C 1
ATOM 2279 O O . TYR A 1 280 ? -11.650 -14.608 -2.996 1.00 96.75 280 TYR A O 1
ATOM 2287 N N . VAL A 1 281 ? -11.906 -13.026 -1.422 1.00 96.12 281 VAL A N 1
ATOM 2288 C CA . VAL A 1 281 ? -10.993 -13.637 -0.450 1.00 96.12 281 VAL A CA 1
ATOM 2289 C C . VAL A 1 281 ? -11.759 -13.948 0.824 1.00 96.12 281 VAL A C 1
ATOM 2291 O O . VAL A 1 281 ? -12.432 -13.084 1.377 1.00 96.12 281 VAL A O 1
ATOM 2294 N N . GLY A 1 282 ? -11.635 -15.182 1.307 1.00 96.94 282 GLY A N 1
ATOM 2295 C CA . GLY A 1 282 ? -12.088 -15.594 2.631 1.00 96.94 282 GLY A CA 1
ATOM 2296 C C . GLY A 1 282 ? -10.908 -16.139 3.425 1.00 96.94 282 GLY A C 1
ATOM 2297 O O . GLY A 1 282 ? -10.190 -17.007 2.934 1.00 96.94 282 GLY A O 1
ATOM 2298 N N . GLN A 1 283 ? -10.693 -15.636 4.638 1.00 95.88 283 GLN A N 1
ATOM 2299 C CA . GLN A 1 283 ? -9.660 -16.131 5.546 1.00 95.88 283 GLN A CA 1
ATOM 2300 C C . GLN A 1 283 ? -10.267 -16.444 6.900 1.00 95.88 283 GLN A C 1
ATOM 2302 O O . GLN A 1 283 ? -10.913 -15.594 7.505 1.00 95.88 283 GLN A O 1
ATOM 2307 N N . LEU A 1 284 ? -10.005 -17.652 7.384 1.00 95.69 284 LEU A N 1
ATOM 2308 C CA . LEU A 1 284 ? -10.264 -18.044 8.759 1.00 95.69 284 LEU A CA 1
ATOM 2309 C C . LEU A 1 284 ? -8.916 -18.225 9.448 1.00 95.69 284 LEU A C 1
ATOM 2311 O O . LEU A 1 284 ? -8.059 -18.958 8.952 1.00 95.69 284 LEU A O 1
ATOM 2315 N N . ARG A 1 285 ? -8.716 -17.536 10.567 1.00 94.38 285 ARG A N 1
ATOM 2316 C CA . ARG A 1 285 ? -7.455 -17.542 11.302 1.00 94.38 285 ARG A CA 1
ATOM 2317 C C . ARG A 1 285 ? -7.720 -17.892 12.749 1.00 94.38 285 ARG A C 1
ATOM 2319 O O . ARG A 1 285 ? -8.520 -17.234 13.399 1.00 94.38 285 ARG A O 1
ATOM 2326 N N . TYR A 1 286 ? -7.023 -18.906 13.235 1.00 94.06 286 TYR A N 1
ATOM 2327 C CA . TYR A 1 286 ? -7.025 -19.264 14.642 1.00 94.06 286 TYR A CA 1
ATOM 2328 C C . TYR A 1 286 ? -5.621 -19.074 15.206 1.00 94.06 286 TYR A C 1
ATOM 2330 O O . TYR A 1 286 ? -4.660 -19.601 14.642 1.00 94.06 286 TYR A O 1
ATOM 2338 N N . GLN A 1 287 ? -5.502 -18.301 16.283 1.00 89.88 287 GLN A N 1
ATOM 2339 C CA . GLN A 1 287 ? -4.237 -18.072 16.979 1.00 89.88 287 GLN A CA 1
ATOM 2340 C C . GLN A 1 287 ? -4.297 -18.712 18.373 1.00 89.88 287 GLN A C 1
ATOM 2342 O O . GLN A 1 287 ? -4.904 -18.133 19.280 1.00 89.88 287 GLN A O 1
ATOM 2347 N N . PRO A 1 288 ? -3.715 -19.911 18.562 1.00 83.38 288 PRO A N 1
ATOM 2348 C CA . PRO A 1 288 ? -3.612 -20.499 19.891 1.00 83.38 288 PRO A CA 1
ATOM 2349 C C . PRO A 1 288 ? -2.717 -19.624 20.784 1.00 83.38 288 PRO A C 1
ATOM 2351 O O . PRO A 1 288 ? -1.747 -19.040 20.298 1.00 83.38 288 PRO A O 1
ATOM 2354 N N . ILE A 1 289 ? -3.092 -19.514 22.063 1.00 72.06 289 ILE A N 1
ATOM 2355 C CA . ILE A 1 289 ? -2.322 -18.821 23.113 1.00 72.06 289 ILE A CA 1
ATOM 2356 C C . ILE A 1 289 ? -1.105 -19.664 23.492 1.00 72.06 289 ILE A C 1
ATOM 2358 O O . ILE A 1 289 ? -1.281 -20.899 23.615 1.00 72.06 289 ILE A O 1
#

Nearest PDB structures (foldseek):
  6ene-assembly1_C  TM=5.574E-01  e=5.144E-01  Enterobacter cloacae
  1oh2-assembly1_Q  TM=2.661E-01  e=4.637E-01  Salmonella enterica subsp. enterica serovar Typhimurium
  6slj-assembly1_A  TM=3.074E-01  e=4.094E+00  Porphyromonas gingivalis W83
  1p4t-assembly1_A  TM=2.646E-01  e=8.034E+00  Neisseria meningitidis

Sequence (289 aa):
MADNQATFPAYVNQQINTWNAIPGEGYFKRTGNNGVDFITARGYITFDLVDDAISLQFGYDKNFLGNGYRSMILSDFSSNYLFLKLNTQVWKLHYQNLFAQLTADVFNTDGFFPQKYYAHHHLSVNVTKNLNIGLFESIVFNRGDTTAATGNNAGGFDFRYLNPIIFYRSIEQQAGSPDNAILGMDFKWNFLKRFSLYGQLVIDEFVISRIRDWNGWRGNKQSGQLGLKYLDVAGVANLDLQAELNIARPYVYSHNFRYGEYSHYNQPLVHPLGANFYEYVGQLRYQPI

Radius of gyration: 20.32 Å; Cα contacts (8 Å, |Δi|>4): 660; chains: 1; bounding box: 48×48×52 Å